Protein AF-A9T8U7-F1 (afdb_monomer_lite)

Radius of gyration: 37.01 Å; chains: 1; bounding box: 90×58×90 Å

Sequence (191 aa):
MGPFQQWQPAVLLVAATLAVLFIGSATANGGSGSCAGVICPRPANGYSTCKYGECSCSCYEGFGDCNGKYYDGCETDLETVENCGKCGVECKPKYYEIASCEHGKCVYLDKCAVIRCGKYPNSSSKCYKGKCEITCNPGYADCNKDIEDGCEVCLYSDVKNCGECDNECKVYKKYGGKPVCREGKCVHGKY

Foldseek 3Di:
DDDDDDDDDDDDDDDDDDPPPPPPDDDVPDDFDDQVNRTAAQEPQFGWDYDPSDIATDHDPQFADQVRDRRNHGPDGCFAQCNQLHHRNHPDDDPQWDWGRDSSDIDIDGLCVVVVLPPAPQWDWDDDSNDTDIGHHPQFADLVPPCVNPGPDRLQWDQCAQLHHRPHQDQDPVQRADWTRHHSDTDGDDD

Organism: Physcomitrium patens (NCBI:txid3218)

Structure (mmCIF, N/CA/C/O backbone):
data_AF-A9T8U7-F1
#
_entry.id   AF-A9T8U7-F1
#
loop_
_atom_site.group_PDB
_atom_site.id
_atom_site.type_symbol
_atom_site.label_atom_id
_atom_site.label_alt_id
_atom_site.label_comp_id
_atom_site.label_asym_id
_atom_site.label_entity_id
_atom_site.label_seq_id
_atom_site.pdbx_PDB_ins_code
_atom_site.Cartn_x
_atom_site.Cartn_y
_atom_site.Cartn_z
_atom_site.occupancy
_atom_site.B_iso_or_equiv
_atom_site.auth_seq_id
_atom_site.auth_comp_id
_atom_site.auth_asym_id
_atom_site.auth_atom_id
_atom_site.pdbx_PDB_model_num
ATOM 1 N N . MET A 1 1 ? -22.454 44.912 -2.101 1.00 36.59 1 MET A N 1
ATOM 2 C CA . MET A 1 1 ? -21.933 46.053 -1.327 1.00 36.59 1 MET A CA 1
ATOM 3 C C . MET A 1 1 ? -23.019 46.511 -0.386 1.00 36.59 1 MET A C 1
ATOM 5 O O . MET A 1 1 ? -24.026 47.008 -0.860 1.00 36.59 1 MET A O 1
ATOM 9 N N . GLY A 1 2 ? -22.776 46.331 0.908 1.00 39.00 2 GLY A N 1
ATOM 10 C CA . GLY A 1 2 ? -23.339 47.181 1.948 1.00 39.00 2 GLY A CA 1
ATOM 11 C C . GLY A 1 2 ? -24.801 46.962 2.354 1.00 39.00 2 GLY A C 1
ATOM 12 O O . GLY A 1 2 ? -25.579 46.418 1.585 1.00 39.00 2 GLY A O 1
ATOM 13 N N . PRO A 1 3 ? -25.131 47.338 3.599 1.00 59.72 3 PRO A N 1
ATOM 14 C CA . PRO A 1 3 ? -26.008 46.581 4.490 1.00 59.72 3 PRO A CA 1
ATOM 15 C C . PRO A 1 3 ? -27.171 47.457 5.006 1.00 59.72 3 PRO A C 1
ATOM 17 O O . PRO A 1 3 ? -27.448 48.491 4.416 1.00 59.72 3 PRO A O 1
ATOM 20 N N . PHE A 1 4 ? -27.813 47.034 6.102 1.00 39.91 4 PHE A N 1
ATOM 21 C CA . PHE A 1 4 ? -28.514 47.823 7.145 1.00 39.91 4 PHE A CA 1
ATOM 22 C C . PHE A 1 4 ? -29.822 47.178 7.620 1.00 39.91 4 PHE A C 1
ATOM 24 O O . PHE A 1 4 ? -30.940 47.557 7.302 1.00 39.91 4 PHE A O 1
ATOM 31 N N . GLN A 1 5 ? -29.610 46.137 8.412 1.00 39.09 5 GLN A N 1
ATOM 32 C CA . GLN A 1 5 ? -30.117 45.954 9.770 1.00 39.09 5 GLN A CA 1
ATOM 33 C C . GLN A 1 5 ? -30.847 47.167 10.419 1.00 39.09 5 GLN A C 1
ATOM 35 O O . GLN A 1 5 ? -30.304 48.269 10.456 1.00 39.09 5 GLN A O 1
ATOM 40 N N . GLN A 1 6 ? -31.962 46.846 11.101 1.00 36.34 6 GLN A N 1
ATOM 41 C CA . GLN A 1 6 ? -32.389 47.274 12.457 1.00 36.34 6 GLN A CA 1
ATOM 42 C C . GLN A 1 6 ? -33.749 47.998 12.592 1.00 36.34 6 GLN A C 1
ATOM 44 O O . GLN A 1 6 ? -34.103 48.858 11.795 1.00 36.34 6 GLN A O 1
ATOM 49 N N . TRP A 1 7 ? -34.387 47.676 13.732 1.00 34.97 7 TRP A N 1
ATOM 50 C CA . TRP A 1 7 ? -35.397 48.404 14.528 1.00 34.97 7 TRP A CA 1
ATOM 51 C C . TRP A 1 7 ? -36.843 47.875 14.529 1.00 34.97 7 TRP A C 1
ATOM 53 O O . TRP A 1 7 ? -37.686 48.252 13.723 1.00 34.97 7 TRP A O 1
ATOM 63 N N . GLN A 1 8 ? -37.135 47.050 15.545 1.00 43.09 8 GLN A N 1
ATOM 64 C CA . GLN A 1 8 ? -38.468 46.931 16.154 1.00 43.09 8 GLN A CA 1
ATOM 65 C C . GLN A 1 8 ? -38.744 48.150 17.057 1.00 43.09 8 GLN A C 1
ATOM 67 O O . GLN A 1 8 ? -37.798 48.738 17.589 1.00 43.09 8 GLN A O 1
ATOM 72 N N . PRO A 1 9 ? -40.022 48.432 17.363 1.00 50.19 9 PRO A N 1
ATOM 73 C CA . PRO A 1 9 ? -40.355 48.701 18.757 1.00 50.19 9 PRO A CA 1
ATOM 74 C C . PRO A 1 9 ? -41.566 47.909 19.264 1.00 50.19 9 PRO A C 1
ATOM 76 O O . PRO A 1 9 ? -42.460 47.490 18.532 1.00 50.19 9 PRO A O 1
ATOM 79 N N . ALA A 1 10 ? -41.510 47.698 20.572 1.00 43.50 10 ALA A N 1
ATOM 80 C CA . ALA A 1 10 ? -42.364 46.878 21.403 1.00 43.50 10 ALA A CA 1
ATOM 81 C C . ALA A 1 10 ? -43.778 47.441 21.595 1.00 43.50 10 ALA A C 1
ATOM 83 O O . ALA A 1 10 ? -43.966 48.651 21.695 1.00 43.50 10 ALA A O 1
ATOM 84 N N . VAL A 1 11 ? -44.738 46.542 21.823 1.00 41.97 11 VAL A N 1
ATOM 85 C CA . VAL A 1 11 ? -45.891 46.827 22.683 1.00 41.97 11 VAL A CA 1
ATOM 86 C C . VAL A 1 11 ? -45.998 45.699 23.703 1.00 41.97 11 VAL A C 1
ATOM 88 O O . VAL A 1 11 ? -46.304 44.555 23.378 1.00 41.97 11 VAL A O 1
ATOM 91 N N . LEU A 1 12 ? -45.673 46.054 24.942 1.00 38.69 12 LEU A N 1
ATOM 92 C CA . LEU A 1 12 ? -45.820 45.251 26.143 1.00 38.69 12 LEU A CA 1
ATOM 93 C C . LEU A 1 12 ? -47.235 45.497 26.689 1.00 38.69 12 LEU A C 1
ATOM 95 O O . LEU A 1 12 ? -47.563 46.626 27.045 1.00 38.69 12 LEU A O 1
ATOM 99 N N . LEU A 1 13 ? -48.064 44.459 26.773 1.00 40.22 13 LEU A N 1
ATOM 100 C CA . LEU A 1 13 ? -49.288 44.460 27.575 1.00 40.22 13 LEU A CA 1
ATOM 101 C C . LEU A 1 13 ? -49.367 43.117 28.300 1.00 40.22 13 LEU A C 1
ATOM 103 O O . LEU A 1 13 ? -49.480 42.057 27.689 1.00 40.22 13 LEU A O 1
ATOM 107 N N . VAL A 1 14 ? -49.220 43.193 29.619 1.00 42.03 14 VAL A N 1
ATOM 108 C CA . VAL A 1 14 ? -49.248 42.079 30.564 1.00 42.03 14 VAL A CA 1
ATOM 109 C C . VAL A 1 14 ? -50.654 41.997 31.147 1.00 42.03 14 VAL A C 1
ATOM 111 O O . VAL A 1 14 ? -51.098 42.960 31.764 1.00 42.03 14 VAL A O 1
ATOM 114 N N . ALA A 1 15 ? -51.313 40.845 31.027 1.00 38.66 15 ALA A N 1
ATOM 115 C CA . ALA A 1 15 ? -52.220 40.340 32.058 1.00 38.66 15 ALA A CA 1
ATOM 116 C C . ALA A 1 15 ? -52.449 38.829 31.887 1.00 38.66 15 ALA A C 1
ATOM 118 O O . ALA A 1 15 ? -52.916 38.352 30.860 1.00 38.66 15 ALA A O 1
ATOM 119 N N . ALA A 1 16 ? -52.060 38.115 32.939 1.00 48.44 16 ALA A N 1
ATOM 120 C CA . ALA A 1 16 ? -52.130 36.687 33.206 1.00 48.44 16 ALA A CA 1
ATOM 121 C C . ALA A 1 16 ? -53.412 35.953 32.767 1.00 48.44 16 ALA A C 1
ATOM 123 O O . ALA A 1 16 ? -54.519 36.427 33.001 1.00 48.44 16 ALA A O 1
ATOM 124 N N . THR A 1 17 ? -53.259 34.714 32.283 1.00 47.75 17 THR A N 1
ATOM 125 C CA . THR A 1 17 ? -53.772 33.475 32.918 1.00 47.75 17 THR A CA 1
ATOM 126 C C . THR A 1 17 ? -53.457 32.254 32.041 1.00 47.75 17 THR A C 1
ATOM 128 O O . THR A 1 17 ? -53.412 32.354 30.822 1.00 47.75 17 THR A O 1
ATOM 131 N N . LEU A 1 18 ? -53.247 31.106 32.698 1.00 44.97 18 LEU A N 1
ATOM 132 C CA . LEU A 1 18 ? -52.950 29.769 32.153 1.00 44.97 18 LEU A CA 1
ATOM 133 C C . LEU A 1 18 ? -51.502 29.529 31.699 1.00 44.97 18 LEU A C 1
ATOM 135 O O . LEU A 1 18 ? -51.192 29.272 30.538 1.00 44.97 18 LEU A O 1
ATOM 139 N N . ALA A 1 19 ? -50.621 29.481 32.701 1.00 45.97 19 ALA A N 1
ATOM 140 C CA . ALA A 1 19 ? -49.462 28.603 32.671 1.00 45.97 19 ALA A CA 1
ATOM 141 C C . ALA A 1 19 ? -49.944 27.151 32.490 1.00 45.97 19 ALA A C 1
ATOM 143 O O . ALA A 1 19 ? -50.340 26.487 33.450 1.00 45.97 19 ALA A O 1
ATOM 144 N N . VAL A 1 20 ? -49.933 26.660 31.250 1.00 50.00 20 VAL A N 1
ATOM 145 C CA . VAL A 1 20 ? -49.930 25.220 31.003 1.00 50.00 20 VAL A CA 1
ATOM 146 C C . VAL A 1 20 ? -48.581 24.718 31.499 1.00 50.00 20 VAL A C 1
ATOM 148 O O . VAL A 1 20 ? -47.541 24.950 30.885 1.00 50.00 20 VAL A O 1
ATOM 151 N N . LEU A 1 21 ? -48.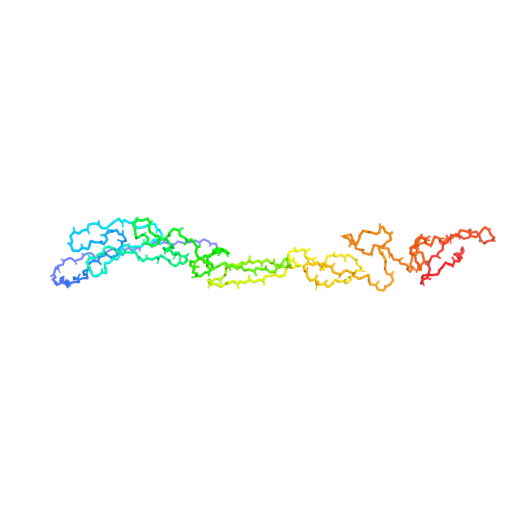626 24.078 32.665 1.00 42.72 21 LEU A N 1
ATOM 152 C CA . LEU A 1 21 ? -47.594 23.203 33.194 1.00 42.72 21 LEU A CA 1
ATOM 153 C C . LEU A 1 21 ? -47.244 22.146 32.137 1.00 42.72 21 LEU A C 1
ATOM 155 O O . LEU A 1 21 ? -47.787 21.045 32.136 1.00 42.72 21 LEU A O 1
ATOM 159 N N . PHE A 1 22 ? -46.280 22.449 31.271 1.00 44.59 22 PHE A N 1
ATOM 160 C CA . PHE A 1 22 ? -45.384 21.414 30.783 1.00 44.59 22 PHE A CA 1
ATOM 161 C C . PHE A 1 22 ? -44.467 21.041 31.948 1.00 44.59 22 PHE A C 1
ATOM 163 O O . PHE A 1 22 ? -43.337 21.504 32.066 1.00 44.59 22 PHE A O 1
ATOM 170 N N . ILE A 1 23 ? -44.969 20.162 32.813 1.00 49.56 23 ILE A N 1
ATOM 171 C CA . ILE A 1 23 ? -44.129 19.195 33.520 1.00 49.56 23 ILE A CA 1
ATOM 172 C C . ILE A 1 23 ? -43.606 18.204 32.474 1.00 49.56 23 ILE A C 1
ATOM 174 O O . ILE A 1 23 ? -44.010 17.049 32.401 1.00 49.56 23 ILE A O 1
ATOM 178 N N . GLY A 1 24 ? -42.711 18.694 31.614 1.00 41.44 24 GLY A N 1
ATOM 179 C CA . GLY A 1 24 ? -41.706 17.856 30.989 1.00 41.44 24 GLY A CA 1
ATOM 180 C C . GLY A 1 24 ? -40.704 17.523 32.080 1.00 41.44 24 GLY A C 1
ATOM 181 O O . GLY A 1 24 ? -39.786 18.296 32.344 1.00 41.44 24 GLY A O 1
ATOM 182 N N . SER A 1 25 ? -40.952 16.430 32.792 1.00 47.84 25 SER A N 1
ATOM 183 C CA . SER A 1 25 ? -40.027 15.904 33.784 1.00 47.84 25 SER A CA 1
ATOM 184 C C . SER A 1 25 ? -38.644 15.710 33.160 1.00 47.84 25 SER A C 1
ATOM 186 O O . SER A 1 25 ? -38.507 15.015 32.160 1.00 47.84 25 SER A O 1
ATOM 188 N N . ALA A 1 26 ? -37.646 16.289 33.824 1.00 42.50 26 ALA A N 1
ATOM 189 C CA . ALA A 1 26 ? -36.216 16.036 33.694 1.00 42.50 26 ALA A CA 1
ATOM 190 C C . ALA A 1 26 ? -35.541 16.400 32.356 1.00 42.50 26 ALA A C 1
ATOM 192 O O . ALA A 1 26 ? -35.581 15.699 31.349 1.00 42.50 26 ALA A O 1
ATOM 193 N N . THR A 1 27 ? -34.755 17.469 32.441 1.00 41.53 27 THR A N 1
ATOM 194 C CA . THR A 1 27 ? -33.489 17.641 31.729 1.00 41.53 27 THR A CA 1
ATOM 195 C C . THR A 1 27 ? -32.667 16.342 31.719 1.00 41.53 27 THR A C 1
ATOM 197 O O . THR A 1 27 ? -32.197 15.912 32.770 1.00 41.53 27 THR A O 1
ATOM 200 N N . ALA A 1 28 ? -32.411 15.758 30.549 1.00 44.66 28 ALA A N 1
ATOM 201 C CA . ALA A 1 28 ? -31.320 14.801 30.351 1.00 44.66 28 ALA A CA 1
ATOM 202 C C . ALA A 1 28 ? -30.148 15.503 29.642 1.00 44.66 28 ALA A C 1
ATOM 204 O O . ALA A 1 28 ? -29.701 15.086 28.581 1.00 44.66 28 ALA A O 1
ATOM 205 N N . ASN A 1 29 ? -29.671 16.611 30.218 1.00 44.41 29 ASN A N 1
ATOM 206 C CA . ASN A 1 29 ? -28.336 17.128 29.918 1.00 44.41 29 ASN A CA 1
ATOM 207 C C . ASN A 1 29 ? -27.394 16.511 30.956 1.00 44.41 29 ASN A C 1
ATOM 209 O O . ASN A 1 29 ? -27.664 16.581 32.152 1.00 44.41 29 ASN A O 1
ATOM 213 N N . GLY A 1 30 ? -26.362 15.816 30.477 1.00 50.34 30 GLY A N 1
ATOM 214 C CA . GLY A 1 30 ? -25.655 14.770 31.212 1.00 50.34 30 GLY A CA 1
ATOM 215 C C . GLY A 1 30 ? -25.147 15.132 32.611 1.00 50.34 30 GLY A C 1
ATOM 216 O O . GLY A 1 30 ? -24.515 16.162 32.822 1.00 50.34 30 GLY A O 1
ATOM 217 N N . GLY A 1 31 ? -25.341 14.202 33.545 1.00 50.75 31 GLY A N 1
ATOM 218 C CA . GLY A 1 31 ? -24.782 14.261 34.891 1.00 50.75 31 GLY A CA 1
ATOM 219 C C . GLY A 1 31 ? -25.500 13.293 35.826 1.00 50.75 31 GLY A C 1
ATOM 220 O O . GLY A 1 31 ? -26.633 13.546 36.208 1.00 50.75 31 GLY A O 1
ATOM 221 N N . SER A 1 32 ? -24.828 12.199 36.190 1.00 56.28 32 SER A N 1
ATOM 222 C CA . SER A 1 32 ? -25.134 11.398 37.385 1.00 56.28 32 SER A CA 1
ATOM 223 C C . SER A 1 32 ? -26.555 10.811 37.447 1.00 56.28 32 SER A C 1
ATOM 225 O O . SER A 1 32 ? -27.366 11.209 38.280 1.00 56.28 32 SER A O 1
ATOM 227 N N . GLY A 1 33 ? -26.863 9.826 36.597 1.00 57.38 33 GLY A N 1
ATOM 228 C CA . GLY A 1 33 ? -28.076 9.021 36.772 1.00 57.38 33 GLY A CA 1
ATOM 229 C C . GLY A 1 33 ? -28.000 8.241 38.088 1.00 57.38 33 GLY A C 1
ATOM 230 O O . GLY A 1 33 ? -27.110 7.406 38.251 1.00 57.38 33 GLY A O 1
ATOM 231 N N . SER A 1 34 ? -28.881 8.544 39.041 1.00 61.00 34 SER A N 1
ATOM 232 C CA . SER A 1 34 ? -28.955 7.874 40.340 1.00 61.00 34 SER A CA 1
ATOM 233 C C . SER A 1 34 ? -29.769 6.578 40.243 1.00 61.00 34 SER A C 1
ATOM 235 O O . SER A 1 34 ? -30.929 6.571 39.833 1.00 61.00 34 SER A O 1
ATOM 237 N N . CYS A 1 35 ? -29.153 5.467 40.644 1.00 65.56 35 CYS A N 1
ATOM 238 C CA . CYS A 1 35 ? -29.763 4.141 40.724 1.00 65.56 35 CYS A CA 1
ATOM 239 C C . CYS A 1 35 ? -30.306 3.910 42.131 1.00 65.56 35 CYS A C 1
ATOM 241 O O . CYS A 1 35 ? -29.515 3.664 43.032 1.00 65.56 35 CYS A O 1
ATOM 243 N N . ALA A 1 36 ? -31.621 3.987 42.357 1.00 66.25 36 ALA A N 1
ATOM 244 C CA . ALA A 1 36 ? -32.227 3.654 43.658 1.00 66.25 36 ALA A CA 1
ATOM 245 C C . ALA A 1 36 ? -31.522 4.301 44.884 1.00 66.25 36 ALA A C 1
ATOM 247 O O . ALA A 1 36 ? -31.375 3.679 45.932 1.00 66.25 36 ALA A O 1
ATOM 248 N N . GLY A 1 37 ? -31.058 5.552 44.746 1.00 68.94 37 GLY A N 1
ATOM 249 C CA . GLY A 1 37 ? -30.325 6.281 45.795 1.00 68.94 37 GLY A CA 1
ATOM 250 C C . GLY A 1 37 ? -28.798 6.113 45.781 1.00 68.94 37 GLY A C 1
ATOM 251 O O . GLY A 1 37 ? -28.110 6.788 46.542 1.00 68.94 37 GLY A O 1
ATOM 252 N N . VAL A 1 38 ? -28.252 5.280 44.894 1.00 73.88 38 VAL A N 1
ATOM 253 C CA . VAL A 1 38 ? -26.814 5.132 44.641 1.00 73.88 38 VAL A CA 1
ATOM 254 C C . VAL A 1 38 ? -26.384 6.113 43.553 1.00 73.88 38 VAL A C 1
ATOM 256 O O . VAL A 1 38 ? -26.935 6.133 42.449 1.00 73.88 38 VAL A O 1
ATOM 259 N N . ILE A 1 39 ? -25.389 6.943 43.866 1.00 80.00 39 ILE A N 1
ATOM 260 C CA . ILE A 1 39 ? -24.739 7.821 42.891 1.00 80.00 39 ILE A CA 1
ATOM 261 C C . ILE A 1 39 ? -23.762 6.962 42.088 1.00 80.00 39 ILE A C 1
ATOM 263 O O . ILE A 1 39 ? -22.756 6.503 42.625 1.00 80.00 39 ILE A O 1
ATOM 267 N N . CYS A 1 40 ? -24.056 6.742 40.809 1.00 82.44 40 CYS A N 1
ATOM 268 C CA . CYS A 1 40 ? -23.126 6.055 39.923 1.00 82.44 40 CYS A CA 1
ATOM 269 C C . CYS A 1 40 ? -21.995 7.009 39.499 1.00 82.44 40 CYS A C 1
ATOM 271 O O . CYS A 1 40 ? -22.265 8.186 39.227 1.00 82.44 40 CYS A O 1
ATOM 273 N N . PRO A 1 41 ? -20.741 6.527 39.413 1.00 84.12 41 PRO A N 1
ATOM 274 C CA . PRO A 1 41 ? -19.661 7.309 38.829 1.00 84.12 41 PRO A CA 1
ATOM 275 C C . PRO A 1 41 ? -19.984 7.628 37.367 1.00 84.12 41 PRO A C 1
ATOM 277 O O . PRO A 1 41 ? -20.692 6.880 36.691 1.00 84.12 41 PRO A O 1
ATOM 280 N N . ARG A 1 42 ? -19.473 8.759 36.875 1.00 84.19 42 ARG A N 1
ATOM 281 C CA . ARG A 1 42 ? -19.574 9.107 35.457 1.00 84.19 42 ARG A CA 1
ATOM 282 C C . ARG A 1 42 ? -18.530 8.282 34.687 1.00 84.19 42 ARG A C 1
ATOM 284 O O . ARG A 1 42 ? -17.346 8.542 34.893 1.00 84.19 42 ARG A O 1
ATOM 291 N N . PRO A 1 43 ? -18.938 7.343 33.815 1.00 89.00 43 PRO A N 1
ATOM 292 C CA . PRO A 1 43 ? -17.992 6.543 33.044 1.00 89.00 43 PRO A CA 1
ATOM 293 C C . PRO A 1 43 ? -17.252 7.404 32.010 1.00 89.00 43 PRO A C 1
ATOM 295 O O . PRO A 1 43 ? -17.805 8.389 31.501 1.00 89.00 43 PRO A O 1
ATOM 298 N N . ALA A 1 44 ? -16.015 7.033 31.670 1.00 92.44 44 ALA A N 1
ATOM 299 C CA . ALA A 1 44 ? -15.331 7.602 30.512 1.00 92.44 44 ALA A CA 1
ATOM 300 C C . ALA A 1 44 ? -16.068 7.210 29.219 1.00 92.44 44 ALA A C 1
ATOM 302 O O . ALA A 1 44 ? -16.575 6.096 29.109 1.00 92.44 44 ALA A O 1
ATOM 303 N N . ASN A 1 45 ? -16.151 8.138 28.258 1.00 93.25 45 ASN A N 1
ATOM 304 C CA . ASN A 1 45 ? -16.759 7.937 26.932 1.00 93.25 45 ASN A CA 1
ATOM 305 C C . ASN A 1 45 ? -18.136 7.238 26.936 1.00 93.25 45 ASN A C 1
ATOM 307 O O . ASN A 1 45 ? -18.474 6.472 26.033 1.00 93.25 45 ASN A O 1
ATOM 311 N N . GLY A 1 46 ? -18.956 7.528 27.945 1.00 91.62 46 GLY A N 1
ATOM 312 C CA . GLY A 1 46 ? -20.306 6.997 28.043 1.00 91.62 46 GLY A CA 1
ATOM 313 C C . GLY A 1 46 ? -21.157 7.740 29.063 1.00 91.62 46 GLY A C 1
ATOM 314 O O . GLY A 1 46 ? -20.796 8.811 29.565 1.00 91.62 46 GLY A O 1
ATOM 315 N N . TYR A 1 47 ? -22.299 7.145 29.385 1.00 88.56 47 TYR A N 1
ATOM 316 C CA . TYR A 1 47 ? -23.204 7.595 30.434 1.00 88.56 47 TYR A CA 1
ATOM 317 C C . TYR A 1 47 ? -23.589 6.438 31.358 1.00 88.56 47 TYR A C 1
ATOM 319 O O . TYR A 1 47 ? -23.607 5.270 30.964 1.00 88.56 47 TYR A O 1
ATOM 327 N N . SER A 1 48 ? -23.873 6.767 32.619 1.00 87.81 48 SER A N 1
ATOM 328 C CA . SER A 1 48 ? -24.335 5.785 33.594 1.00 87.81 48 SER A CA 1
ATOM 329 C C . SER A 1 48 ? -25.781 5.387 33.2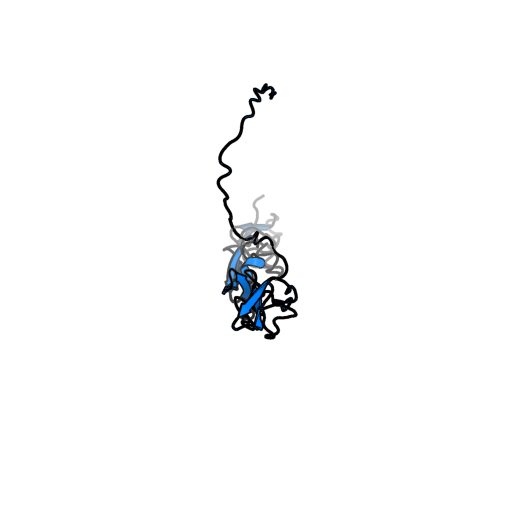98 1.00 87.81 48 SER A C 1
ATOM 331 O O . SER A 1 48 ? -26.628 6.223 32.979 1.00 87.81 48 SER A O 1
ATOM 333 N N . THR A 1 49 ? -26.070 4.099 33.422 1.00 86.25 49 THR A N 1
ATOM 334 C CA . THR A 1 49 ? -27.413 3.529 33.303 1.00 86.25 49 THR A CA 1
ATOM 335 C C . THR A 1 49 ? -27.721 2.671 34.522 1.00 86.25 49 THR A C 1
ATOM 337 O O . THR A 1 49 ? -26.826 2.321 35.292 1.00 86.25 49 THR A O 1
ATOM 340 N N . CYS A 1 50 ? -29.001 2.353 34.714 1.00 86.19 50 CYS A N 1
ATOM 341 C CA . CYS A 1 50 ? -29.440 1.491 35.799 1.00 86.19 50 CYS A CA 1
ATOM 342 C C . CYS A 1 50 ? -30.054 0.214 35.253 1.00 86.19 50 CYS A C 1
ATOM 344 O O . CYS A 1 50 ? -31.064 0.270 34.549 1.00 86.19 50 CYS A O 1
ATOM 346 N N . LYS A 1 51 ? -29.480 -0.936 35.607 1.00 85.00 51 LYS A N 1
ATOM 347 C CA . LYS A 1 51 ? -30.014 -2.239 35.214 1.0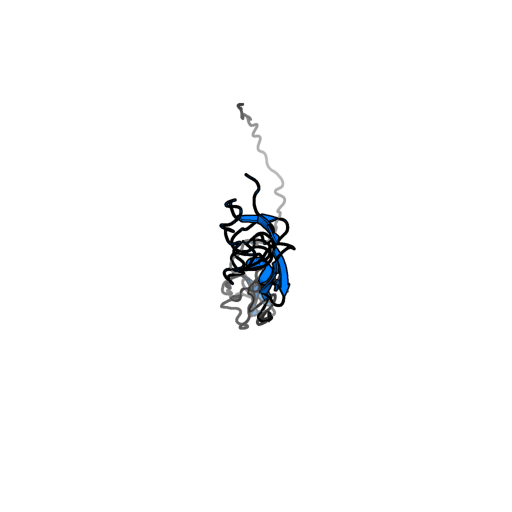0 85.00 51 LYS A CA 1
ATOM 348 C C . LYS A 1 51 ? -30.179 -3.096 36.462 1.00 85.00 51 LYS A C 1
ATOM 350 O O . LYS A 1 51 ? -29.220 -3.341 37.176 1.00 85.00 51 LYS A O 1
ATOM 355 N N . TYR A 1 52 ? -31.415 -3.502 36.753 1.00 83.75 52 TYR A N 1
ATOM 356 C CA . TYR A 1 52 ? -31.770 -4.301 37.939 1.00 83.75 52 TYR A CA 1
ATOM 357 C C . TYR A 1 52 ? -31.337 -3.705 39.295 1.00 83.75 52 TYR A C 1
ATOM 359 O O . TYR A 1 52 ? -31.118 -4.439 40.249 1.00 83.75 52 TYR A O 1
ATOM 367 N N . GLY A 1 53 ? -31.252 -2.374 39.399 1.00 82.06 53 GLY A N 1
ATOM 368 C CA . GLY A 1 53 ? -30.828 -1.696 40.631 1.00 82.06 53 GLY A CA 1
ATOM 369 C C . GLY A 1 53 ? -29.311 -1.574 40.799 1.00 82.06 53 GLY A C 1
ATOM 370 O O . GLY A 1 53 ? -28.867 -0.995 41.785 1.00 82.06 53 GLY A O 1
ATOM 371 N N . GLU A 1 54 ? -28.527 -2.048 39.830 1.00 85.69 54 GLU A N 1
ATOM 372 C CA . GLU A 1 54 ? -27.073 -1.902 39.793 1.00 85.69 54 GLU A CA 1
ATOM 373 C C . GLU A 1 54 ? -26.656 -0.833 38.772 1.00 85.69 54 GLU A C 1
ATOM 375 O O . GLU A 1 54 ? -27.292 -0.656 37.723 1.00 85.69 54 GLU A O 1
ATOM 380 N N . CYS A 1 55 ? -25.574 -0.113 39.089 1.00 87.00 55 CYS A N 1
ATOM 381 C CA . CYS A 1 55 ? -24.947 0.816 38.156 1.00 87.00 55 CYS A CA 1
ATOM 382 C C . CYS A 1 55 ? -24.381 0.039 36.963 1.00 87.00 55 CYS A C 1
ATOM 384 O O . CYS A 1 55 ? -23.661 -0.941 37.123 1.00 87.00 55 CYS A O 1
ATOM 386 N N . SER A 1 56 ? -24.681 0.512 35.763 1.00 89.00 56 SER A N 1
ATOM 387 C CA . SER A 1 56 ? -24.161 -0.009 34.503 1.00 89.00 56 SER A CA 1
ATOM 388 C C . SER A 1 56 ? -23.682 1.157 33.632 1.00 89.00 56 SER A C 1
ATOM 390 O O . SER A 1 56 ? -23.957 2.323 33.931 1.00 89.00 56 SER A O 1
ATOM 392 N N . CYS A 1 57 ? -22.951 0.871 32.560 1.00 89.75 57 CYS A N 1
ATOM 393 C CA . CYS A 1 57 ? -22.465 1.860 31.605 1.00 89.75 57 CYS A CA 1
ATOM 394 C C . CYS A 1 57 ? -23.140 1.650 30.241 1.00 89.75 57 CYS A C 1
ATOM 396 O O . CYS A 1 57 ? -23.482 0.535 29.847 1.00 89.75 57 CYS A O 1
ATOM 398 N N . SER A 1 58 ? -23.371 2.744 29.521 1.00 92.31 58 SER A N 1
ATOM 399 C CA . SER A 1 58 ? -23.695 2.714 28.099 1.00 92.31 58 SER A CA 1
ATOM 400 C C . SER A 1 58 ? -22.727 3.634 27.371 1.00 92.31 58 SER A C 1
ATOM 402 O O . SER A 1 58 ? -22.521 4.778 27.782 1.00 92.31 58 SER A O 1
ATOM 404 N N . CYS A 1 59 ? -22.089 3.107 26.332 1.00 95.06 59 CYS A N 1
ATOM 405 C CA . CYS A 1 59 ? -21.014 3.787 25.626 1.00 95.06 59 CYS A CA 1
ATOM 406 C C . CYS A 1 59 ? -21.544 4.765 24.584 1.00 95.06 59 CYS A C 1
ATOM 408 O O . CYS A 1 59 ? -22.620 4.563 24.013 1.00 95.06 59 CYS A O 1
ATOM 410 N N . TYR A 1 60 ? -20.769 5.815 24.316 1.00 94.94 60 TYR A N 1
ATOM 411 C CA . TYR A 1 60 ? -20.955 6.588 23.095 1.00 94.94 60 TYR A CA 1
ATOM 412 C C . TYR A 1 60 ? -20.646 5.727 21.867 1.00 94.94 60 TYR A C 1
ATOM 414 O O . TYR A 1 60 ? -19.977 4.694 21.954 1.00 94.94 60 TYR A O 1
ATOM 422 N N . GLU A 1 61 ? -21.149 6.158 20.714 1.00 93.12 61 GLU A N 1
ATOM 423 C CA . GLU A 1 61 ? -20.796 5.544 19.438 1.00 93.12 61 GLU A CA 1
ATOM 424 C C . GLU A 1 61 ? -19.271 5.535 19.259 1.00 93.12 61 GLU A C 1
ATOM 426 O O . GLU A 1 61 ? -18.596 6.496 19.629 1.00 93.12 61 GLU A O 1
ATOM 431 N N . GLY A 1 62 ? -18.735 4.421 18.756 1.00 93.88 62 GLY A N 1
ATOM 432 C CA . GLY A 1 62 ? -17.293 4.227 18.600 1.00 93.88 62 GLY A CA 1
ATOM 433 C C . GLY A 1 62 ? -16.551 3.809 19.873 1.00 93.88 62 GLY A C 1
ATOM 434 O O . GLY A 1 62 ? -15.356 3.579 19.792 1.00 93.88 62 GLY A O 1
ATOM 435 N N . PHE A 1 63 ? -17.211 3.642 21.025 1.00 96.06 63 PHE A N 1
ATOM 436 C CA . PHE A 1 63 ? -16.550 3.212 22.267 1.00 96.06 63 PHE A CA 1
ATOM 437 C C . PHE A 1 63 ? -17.142 1.929 22.858 1.00 96.06 63 PHE A C 1
ATOM 439 O O . PHE A 1 63 ? -18.328 1.634 22.697 1.00 96.06 63 PHE A O 1
ATOM 446 N N . GLY A 1 64 ? -16.312 1.168 23.574 1.00 95.19 64 GLY A N 1
ATOM 447 C CA . GLY A 1 64 ? -16.694 -0.072 24.248 1.00 95.19 64 GLY A CA 1
ATOM 448 C C . GLY A 1 64 ? -16.057 -0.237 25.630 1.00 95.19 64 GLY A C 1
ATOM 449 O O . GLY A 1 64 ? -14.903 0.136 25.840 1.00 95.19 64 GLY A O 1
ATOM 450 N N . ASP A 1 65 ? -16.818 -0.828 26.555 1.00 94.69 65 ASP A N 1
ATOM 451 C CA . ASP A 1 65 ? -16.325 -1.384 27.822 1.00 94.69 65 ASP A CA 1
ATOM 452 C C . ASP A 1 65 ? -15.814 -2.810 27.554 1.00 94.69 65 ASP A C 1
ATOM 454 O O . ASP A 1 65 ? -16.587 -3.770 27.474 1.00 94.69 65 ASP A O 1
ATOM 458 N N . CYS A 1 66 ? -14.508 -2.941 27.330 1.00 95.19 66 CYS A N 1
ATOM 459 C CA . CYS A 1 66 ? -13.893 -4.219 26.961 1.00 95.19 66 CYS A CA 1
ATOM 460 C C . CYS A 1 66 ? -13.333 -4.997 28.152 1.00 95.19 66 CYS A C 1
ATOM 462 O O . CYS A 1 66 ? -13.014 -6.180 28.013 1.00 95.19 66 CYS A O 1
ATOM 464 N N . ASN A 1 67 ? -13.205 -4.356 29.313 1.00 93.69 67 ASN A N 1
ATOM 465 C CA . ASN A 1 67 ? -12.743 -4.999 30.540 1.00 93.69 67 ASN A CA 1
ATOM 466 C C . ASN A 1 67 ? -13.917 -5.417 31.458 1.00 93.69 67 ASN A C 1
ATOM 468 O O . ASN A 1 67 ? -13.696 -6.144 32.430 1.00 93.69 67 ASN A O 1
ATOM 472 N N . GLY A 1 68 ? -15.146 -5.011 31.118 1.00 90.94 68 GLY A N 1
ATOM 473 C CA . GLY A 1 68 ? -16.391 -5.313 31.818 1.00 90.94 68 GLY A CA 1
ATOM 474 C C . GLY A 1 68 ? -1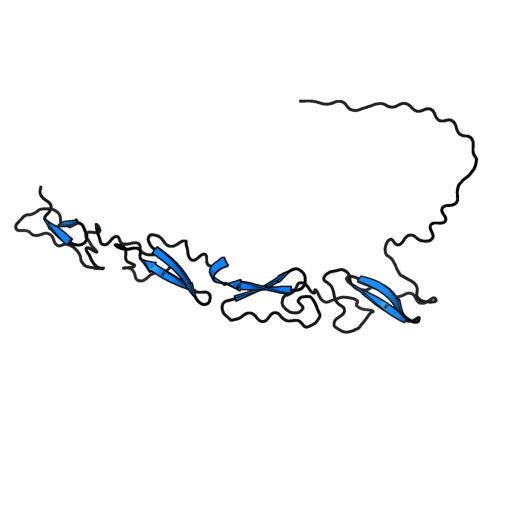6.586 -4.510 33.102 1.00 90.94 68 GLY A C 1
ATOM 475 O O . GLY A 1 68 ? -17.333 -4.948 33.984 1.00 90.94 68 GLY A O 1
ATOM 476 N N . LYS A 1 69 ? -15.877 -3.394 33.266 1.00 91.19 69 LYS A N 1
ATOM 477 C CA . LYS A 1 69 ? -15.895 -2.589 34.481 1.00 91.19 69 LYS A CA 1
ATOM 478 C C . LYS A 1 69 ? -16.630 -1.279 34.213 1.00 91.19 69 LYS A C 1
ATOM 480 O O . LYS A 1 69 ? -16.123 -0.293 33.698 1.00 91.19 69 LYS A O 1
ATOM 485 N N . TYR A 1 70 ? -17.864 -1.235 34.699 1.00 87.19 70 TYR A N 1
ATOM 486 C CA . TYR A 1 70 ? -18.743 -0.087 34.477 1.00 87.19 70 TYR A CA 1
ATOM 487 C C . TYR A 1 70 ? -18.227 1.246 35.061 1.00 87.19 70 TYR A C 1
ATOM 489 O O . TYR A 1 70 ? -18.757 2.303 34.713 1.00 87.19 70 TYR A O 1
ATOM 497 N N . TYR A 1 71 ? -17.290 1.212 36.016 1.00 87.12 71 TYR A N 1
ATOM 498 C CA . TYR A 1 71 ? -16.889 2.384 36.798 1.00 87.12 71 TYR A CA 1
ATOM 499 C C . TYR A 1 71 ? -15.743 3.188 36.171 1.00 87.12 71 TYR A C 1
ATOM 501 O O . TYR A 1 71 ? -15.662 4.389 36.426 1.00 87.12 71 TYR A O 1
ATOM 509 N N . ASP A 1 72 ? -14.881 2.567 35.367 1.00 89.81 72 ASP A N 1
ATOM 510 C CA . ASP A 1 72 ? -13.907 3.223 34.484 1.00 89.81 72 ASP A CA 1
ATOM 511 C C . ASP A 1 72 ? -14.543 3.583 33.128 1.00 89.81 72 ASP A C 1
ATOM 513 O O . ASP A 1 72 ? -14.211 4.630 32.562 1.00 89.81 72 ASP A O 1
ATOM 517 N N . GLY A 1 73 ? -15.589 2.861 32.708 1.00 91.62 73 GLY A N 1
ATOM 518 C CA . GLY A 1 73 ? -16.444 3.235 31.585 1.00 91.62 73 GLY A CA 1
ATOM 519 C C . GLY A 1 73 ? -16.147 2.505 30.278 1.00 91.62 73 GLY A C 1
ATOM 520 O O . GLY A 1 73 ? -16.124 1.286 30.238 1.00 91.62 73 GLY A O 1
ATOM 521 N N . CYS A 1 74 ? -16.083 3.255 29.174 1.00 95.81 74 CYS A N 1
ATOM 522 C CA . CYS A 1 74 ? -15.900 2.730 27.820 1.00 95.81 74 CYS A CA 1
ATOM 523 C C . CYS A 1 74 ? -14.549 3.195 27.276 1.00 95.81 74 CYS A C 1
ATOM 525 O O . CYS A 1 74 ? -14.441 4.144 26.497 1.00 95.81 74 CYS A O 1
ATOM 527 N N . GLU A 1 75 ? -13.484 2.583 27.772 1.00 94.62 75 GLU A N 1
ATOM 528 C CA . GLU A 1 75 ? -12.111 3.056 27.583 1.00 94.62 75 GLU A CA 1
ATOM 529 C C . GLU A 1 75 ? -11.529 2.645 26.235 1.00 94.62 75 GLU A C 1
ATOM 531 O O . GLU A 1 75 ? -10.464 3.128 25.854 1.00 94.62 75 GLU A O 1
ATOM 536 N N . THR A 1 76 ? -12.206 1.747 25.522 1.00 96.00 76 THR A N 1
ATOM 537 C CA . THR A 1 76 ? -11.710 1.211 24.260 1.00 96.00 76 THR A CA 1
ATOM 538 C C . THR A 1 76 ? -12.367 1.913 23.090 1.00 96.00 76 THR A C 1
ATOM 540 O O . THR A 1 76 ? -13.586 1.863 22.931 1.00 96.00 76 THR A O 1
ATOM 543 N N . ASP A 1 77 ? -11.537 2.535 22.263 1.00 95.81 77 ASP A N 1
ATOM 544 C CA . ASP A 1 77 ? -11.922 3.042 20.953 1.00 95.81 77 ASP A CA 1
ATOM 545 C C . ASP A 1 77 ? -12.138 1.854 19.995 1.00 95.81 77 ASP A C 1
ATOM 547 O O . ASP A 1 77 ? -11.259 1.010 19.816 1.00 95.81 77 ASP A O 1
ATOM 551 N N . LEU A 1 78 ? -13.343 1.753 19.435 1.00 96.69 78 LEU A N 1
ATOM 552 C CA . LEU A 1 78 ? -13.783 0.705 18.514 1.00 96.69 78 LEU A CA 1
ATOM 553 C C . LEU A 1 78 ? -13.556 1.082 17.042 1.00 96.69 78 LEU A C 1
ATOM 555 O O . LEU A 1 78 ? -13.946 0.331 16.145 1.00 96.69 78 LEU A O 1
ATOM 559 N N . GLU A 1 79 ? -12.943 2.232 16.776 1.00 95.50 79 GLU A N 1
ATOM 560 C CA . GLU A 1 79 ? -12.507 2.669 15.449 1.00 95.50 79 GLU A CA 1
ATOM 561 C C . GLU A 1 79 ? -11.012 2.404 15.220 1.00 95.50 79 GLU A C 1
ATOM 563 O O . GLU A 1 79 ? -10.444 2.807 14.203 1.00 95.50 79 GLU A O 1
ATOM 568 N N . THR A 1 80 ? -10.355 1.672 16.126 1.00 96.44 80 THR A N 1
ATOM 569 C CA . THR A 1 80 ? -8.972 1.228 15.926 1.00 96.44 80 THR A CA 1
ATOM 570 C C . THR A 1 80 ? -8.906 -0.120 15.216 1.00 96.44 80 THR A C 1
ATOM 572 O O . THR A 1 80 ? -9.852 -0.913 15.217 1.00 96.44 80 THR A O 1
ATOM 575 N N . VAL A 1 81 ? -7.758 -0.411 14.601 1.00 96.88 81 VAL A N 1
ATOM 576 C CA . VAL A 1 81 ? -7.537 -1.694 13.917 1.00 96.88 81 VAL A CA 1
ATOM 577 C C . VAL A 1 81 ? -7.452 -2.868 14.893 1.00 96.88 81 VAL A C 1
ATOM 579 O O . VAL A 1 81 ? -7.615 -4.004 14.472 1.00 96.88 81 VAL A O 1
ATOM 582 N N . GLU A 1 82 ? -7.243 -2.621 16.184 1.00 96.44 82 GLU A N 1
ATOM 583 C CA . GLU A 1 82 ? -7.185 -3.633 17.240 1.00 96.44 82 GLU A CA 1
ATOM 584 C C . GLU A 1 82 ? -8.567 -3.975 17.832 1.00 96.44 82 GLU A C 1
ATOM 586 O O . GLU A 1 82 ? -8.729 -5.046 18.417 1.00 96.44 82 GLU A O 1
ATOM 591 N N . ASN A 1 83 ? -9.568 -3.095 17.682 1.00 97.00 83 ASN A N 1
ATOM 592 C CA . ASN A 1 83 ? -10.905 -3.240 18.279 1.00 97.00 83 ASN A CA 1
ATOM 593 C C . ASN A 1 83 ? -12.038 -2.873 17.307 1.00 97.00 83 ASN A C 1
ATOM 595 O O . ASN A 1 83 ? -13.068 -2.327 17.702 1.00 97.00 83 ASN A O 1
ATOM 599 N N . CYS A 1 84 ? -11.864 -3.169 16.023 1.00 97.69 84 CYS A N 1
ATOM 600 C CA . CYS A 1 84 ? -12.707 -2.629 14.973 1.00 97.69 84 CYS A CA 1
ATOM 601 C C . CYS A 1 84 ? -14.168 -3.095 15.076 1.00 97.69 84 CYS A C 1
ATOM 603 O O . CYS A 1 84 ? -14.513 -4.254 14.829 1.00 97.69 84 CYS A O 1
ATOM 605 N N . GLY A 1 85 ? -15.042 -2.165 15.454 1.00 95.88 85 GLY A N 1
ATOM 606 C CA . GLY A 1 85 ? -16.475 -2.353 15.659 1.00 95.88 85 GLY A CA 1
ATOM 607 C C . GLY A 1 85 ? -16.856 -3.065 16.958 1.00 95.88 85 GLY A C 1
ATOM 608 O O . GLY A 1 85 ? -17.997 -2.921 17.399 1.00 95.88 85 GLY A O 1
ATOM 609 N N . LYS A 1 86 ? -15.945 -3.830 17.575 1.00 95.62 86 LYS A N 1
ATOM 610 C CA . LYS A 1 86 ? -16.134 -4.519 18.862 1.00 95.62 86 LYS A CA 1
ATOM 611 C C . LYS A 1 86 ? -14.790 -4.802 19.537 1.00 95.62 86 LYS A C 1
ATOM 613 O O . LYS A 1 86 ? -13.775 -5.000 18.875 1.00 95.62 86 LYS A O 1
ATOM 618 N N . CYS A 1 87 ? -14.836 -4.952 20.857 1.00 96.19 87 CYS A N 1
ATOM 619 C CA . CYS A 1 87 ? -13.710 -5.371 21.687 1.00 96.19 87 CYS A CA 1
ATOM 620 C C . CYS A 1 87 ? -12.978 -6.600 21.130 1.00 96.19 87 CYS A C 1
ATOM 622 O O . CYS A 1 87 ? -13.597 -7.642 20.897 1.00 96.19 87 CYS A O 1
ATOM 624 N N . GLY A 1 88 ? -11.662 -6.480 20.949 1.00 94.75 88 GLY A N 1
ATOM 625 C CA . GLY A 1 88 ? -10.783 -7.565 20.508 1.00 94.75 88 GLY A CA 1
ATOM 626 C C . GLY A 1 88 ? -10.967 -8.009 19.054 1.00 94.75 88 GLY A C 1
ATOM 627 O O . GLY A 1 88 ? -10.397 -9.027 18.653 1.00 94.75 88 GLY A O 1
ATOM 628 N N . VAL A 1 89 ? -11.764 -7.291 18.255 1.00 96.12 89 VAL A N 1
ATOM 629 C CA . VAL A 1 89 ? -11.866 -7.539 16.813 1.00 96.12 89 VAL A CA 1
ATOM 630 C C . VAL A 1 89 ? -10.703 -6.854 16.108 1.00 96.12 89 VAL A C 1
ATOM 632 O O . VAL A 1 89 ? -10.794 -5.728 15.634 1.00 96.12 89 VAL A O 1
ATOM 635 N N . GLU A 1 90 ? -9.593 -7.575 16.033 1.00 96.94 90 GLU A N 1
ATOM 636 C CA . GLU A 1 90 ? -8.398 -7.116 15.337 1.00 96.94 90 GLU A CA 1
ATOM 637 C C . GLU A 1 90 ? -8.521 -7.327 13.818 1.00 96.94 90 GLU A C 1
ATOM 639 O O . GLU A 1 90 ? -8.827 -8.427 13.337 1.00 96.94 90 GLU A O 1
ATOM 644 N N . CYS A 1 91 ? -8.226 -6.285 13.046 1.00 97.62 91 CYS A N 1
ATOM 645 C CA . CYS A 1 91 ? -8.061 -6.359 11.605 1.00 97.62 91 CYS A CA 1
ATOM 646 C C . CYS A 1 91 ? -6.745 -7.061 11.267 1.00 97.62 91 CYS A C 1
ATOM 648 O O . CYS A 1 91 ? -5.675 -6.669 11.722 1.00 97.62 91 CYS A O 1
ATOM 650 N N . LYS A 1 92 ? -6.815 -8.087 10.413 1.00 97.06 92 LYS A N 1
ATOM 651 C CA . LYS A 1 92 ? -5.666 -8.935 10.058 1.00 97.06 92 LYS A CA 1
ATOM 652 C C . LYS A 1 92 ? -5.298 -8.747 8.587 1.00 97.06 92 LYS A C 1
ATOM 654 O O . LYS A 1 92 ? -5.655 -9.599 7.769 1.00 97.06 92 LYS A O 1
ATOM 659 N N . PRO A 1 93 ? -4.623 -7.637 8.226 1.00 95.56 93 PRO A N 1
ATOM 660 C CA . PRO A 1 93 ? -4.194 -7.419 6.855 1.00 95.56 93 PRO A CA 1
ATOM 661 C C . PRO A 1 93 ? -3.139 -8.449 6.464 1.00 95.56 93 PRO A C 1
ATOM 663 O O . PRO A 1 93 ? -2.341 -8.917 7.282 1.00 95.56 93 PRO A O 1
ATOM 666 N N . LYS A 1 94 ? -3.070 -8.762 5.174 1.00 95.06 94 LYS A N 1
ATOM 667 C CA . LYS A 1 94 ? -1.887 -9.432 4.629 1.00 95.06 94 LYS A CA 1
ATOM 668 C C . LYS A 1 94 ? -0.696 -8.480 4.639 1.00 95.06 94 LYS A C 1
ATOM 670 O O . LYS A 1 94 ? -0.846 -7.264 4.710 1.00 95.06 94 LYS A O 1
ATOM 675 N N . TYR A 1 95 ? 0.510 -9.024 4.448 1.00 93.62 95 TYR A N 1
ATOM 676 C CA . TYR A 1 95 ? 1.737 -8.213 4.445 1.00 93.62 95 TYR A CA 1
ATOM 677 C C . TYR A 1 95 ? 1.709 -7.062 3.419 1.00 93.62 95 TYR A C 1
ATOM 679 O O . TYR A 1 95 ? 2.436 -6.082 3.584 1.00 93.62 95 TYR A O 1
ATOM 687 N N . TYR A 1 96 ? 0.916 -7.186 2.352 1.00 92.94 96 TYR A N 1
ATOM 688 C CA . TYR A 1 96 ? 0.808 -6.212 1.267 1.00 92.94 96 TYR A CA 1
ATOM 689 C C . TYR A 1 96 ? -0.419 -5.296 1.343 1.00 92.94 96 TYR A C 1
ATOM 691 O O . TYR A 1 96 ? -0.641 -4.493 0.440 1.00 92.94 96 TYR A O 1
ATOM 699 N N . GLU A 1 97 ? -1.198 -5.399 2.412 1.00 95.06 97 GLU A N 1
ATOM 700 C CA . GLU A 1 97 ? -2.380 -4.578 2.651 1.00 95.06 97 GLU A CA 1
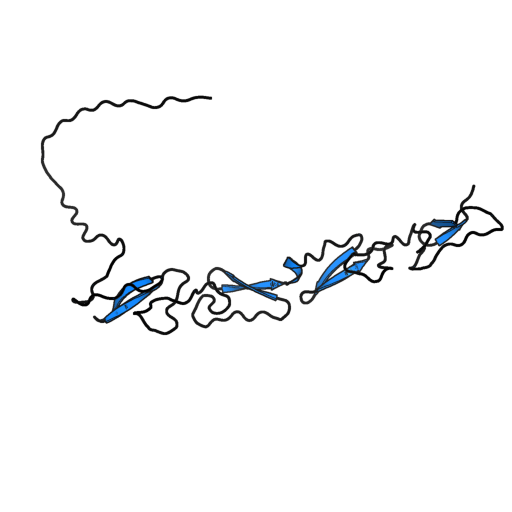ATOM 701 C C . GLU A 1 97 ? -2.093 -3.564 3.773 1.00 95.06 97 GLU A C 1
ATOM 703 O O . GLU A 1 97 ? -1.161 -3.716 4.569 1.00 95.06 97 GLU A O 1
ATOM 708 N N . ILE A 1 98 ? -2.893 -2.507 3.808 1.00 92.75 98 ILE A N 1
ATOM 709 C CA . ILE A 1 98 ? -3.004 -1.529 4.885 1.00 92.75 98 ILE A CA 1
ATOM 710 C C . ILE A 1 98 ? -4.406 -1.715 5.455 1.00 92.75 98 ILE A C 1
ATOM 712 O O . ILE A 1 98 ? -5.381 -1.605 4.712 1.00 92.75 98 ILE A O 1
ATOM 716 N N . ALA A 1 99 ? -4.505 -2.034 6.743 1.00 95.75 99 ALA A N 1
ATOM 717 C CA . ALA A 1 99 ? -5.789 -2.110 7.427 1.00 95.75 99 ALA A CA 1
ATOM 718 C C . ALA A 1 99 ? -6.212 -0.729 7.932 1.00 95.75 99 ALA A C 1
ATOM 720 O O . ALA A 1 99 ? -5.380 0.054 8.386 1.00 95.75 99 ALA A O 1
ATOM 721 N N . SER A 1 100 ? -7.512 -0.473 7.885 1.00 95.38 100 SER A N 1
ATOM 722 C CA . SER A 1 100 ? -8.176 0.623 8.583 1.00 95.38 100 SER A CA 1
ATOM 723 C C . SER A 1 100 ? -9.497 0.106 9.149 1.00 95.38 100 SER A C 1
ATOM 725 O O . SER A 1 100 ? -10.032 -0.897 8.665 1.00 95.38 100 SER A O 1
ATOM 727 N N . CYS A 1 101 ? -10.020 0.766 10.176 1.00 96.75 101 CYS A N 1
ATOM 728 C CA . CYS A 1 101 ? -11.367 0.514 10.656 1.00 96.75 101 CYS A CA 1
ATOM 729 C C . CYS A 1 101 ? -12.274 1.656 10.207 1.00 96.75 101 CYS A C 1
ATOM 731 O O . CYS A 1 101 ? -12.068 2.805 10.578 1.00 96.75 101 CYS A O 1
ATOM 733 N N . GLU A 1 102 ? -13.282 1.343 9.401 1.00 95.12 102 GLU A N 1
ATOM 734 C CA . GLU A 1 102 ? -14.249 2.329 8.928 1.00 95.12 102 GLU A CA 1
ATOM 735 C C . GLU A 1 102 ? -15.652 1.860 9.290 1.00 95.12 102 GLU A C 1
ATOM 737 O O . GLU A 1 102 ? -16.078 0.773 8.889 1.00 95.12 102 GLU A O 1
ATOM 742 N N . HIS A 1 103 ? -16.379 2.677 10.057 1.00 92.62 103 HIS A N 1
ATOM 743 C CA . HIS A 1 103 ? -17.746 2.379 10.502 1.00 92.62 103 HIS A CA 1
ATOM 744 C C . HIS A 1 103 ? -17.866 0.995 11.175 1.00 92.62 103 HIS A C 1
ATOM 746 O O . HIS A 1 103 ? -18.784 0.217 10.891 1.00 92.62 103 HIS A O 1
ATOM 752 N N . GLY A 1 104 ? -16.887 0.652 12.020 1.00 93.06 104 GLY A N 1
ATOM 753 C CA . GLY A 1 104 ? -16.832 -0.626 12.733 1.00 93.06 104 GLY A CA 1
ATOM 754 C C . GLY A 1 104 ? -16.575 -1.848 11.845 1.00 93.06 104 GLY A C 1
ATOM 755 O O . GLY A 1 104 ? -16.936 -2.967 12.215 1.00 93.06 104 GLY A O 1
ATOM 756 N N . LYS A 1 105 ? -16.000 -1.658 10.652 1.00 96.00 105 LYS A N 1
ATOM 757 C CA . LYS A 1 105 ? -15.610 -2.744 9.747 1.00 96.00 105 LYS A CA 1
ATOM 758 C C . LYS A 1 105 ? -14.162 -2.592 9.313 1.00 96.00 105 LYS A C 1
ATOM 760 O O . LYS A 1 105 ? -13.735 -1.513 8.912 1.00 96.00 105 LYS A O 1
ATOM 765 N N . CYS A 1 106 ? -13.433 -3.704 9.335 1.00 96.94 106 CYS A N 1
ATOM 766 C CA . CYS A 1 106 ? -12.088 -3.748 8.785 1.00 96.94 106 CYS A CA 1
ATOM 767 C C . CYS A 1 106 ? -12.152 -3.547 7.274 1.00 96.94 106 CYS A C 1
ATOM 769 O O . CYS A 1 106 ? -12.746 -4.355 6.553 1.00 96.94 106 CYS A O 1
ATOM 771 N N . VAL A 1 107 ? -11.511 -2.486 6.809 1.00 95.88 107 VAL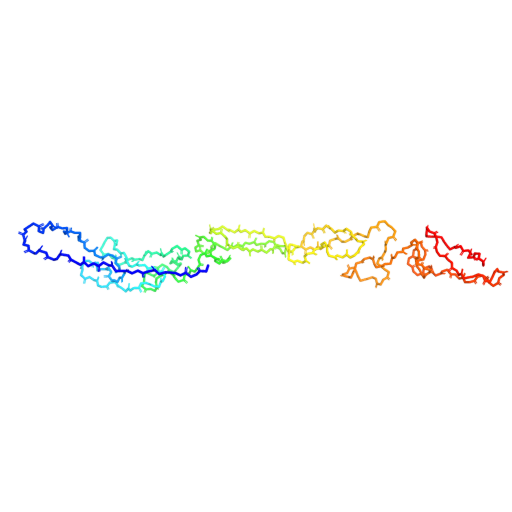 A N 1
ATOM 772 C CA . VAL A 1 107 ? -11.264 -2.229 5.397 1.00 95.88 107 VAL A CA 1
ATOM 773 C C . VAL A 1 107 ? -9.778 -2.412 5.116 1.00 95.88 107 VAL A C 1
ATOM 775 O O . VAL A 1 107 ? -8.926 -2.171 5.973 1.00 95.88 107 VAL A O 1
ATOM 778 N N . TYR A 1 108 ? -9.468 -2.870 3.908 1.00 94.62 108 TYR A N 1
ATOM 779 C CA . TYR A 1 108 ? -8.104 -3.163 3.491 1.00 94.62 108 TYR A CA 1
ATOM 780 C C . TYR A 1 108 ? -7.810 -2.439 2.183 1.00 94.62 108 TYR A C 1
ATOM 782 O O . TYR A 1 108 ? -8.548 -2.580 1.207 1.00 94.62 108 TYR A O 1
ATOM 790 N N . LEU A 1 109 ? -6.722 -1.677 2.163 1.00 91.19 109 LEU A N 1
ATOM 791 C CA . LEU A 1 109 ? -6.199 -1.024 0.968 1.00 91.19 109 LEU A CA 1
ATOM 792 C C . LEU A 1 109 ? -4.907 -1.711 0.539 1.00 91.19 109 LEU A C 1
ATOM 794 O O . LEU A 1 109 ? -4.087 -2.082 1.374 1.00 91.19 109 LEU A O 1
ATOM 798 N N . ASP A 1 110 ? -4.695 -1.865 -0.765 1.00 91.06 110 ASP A N 1
ATOM 799 C CA . ASP A 1 110 ? -3.404 -2.341 -1.261 1.00 91.06 110 ASP A CA 1
ATOM 800 C C . ASP A 1 110 ? -2.327 -1.263 -1.020 1.00 91.06 110 ASP A C 1
ATOM 802 O O . ASP A 1 110 ? -2.555 -0.082 -1.297 1.00 91.06 110 ASP A O 1
ATOM 806 N N . LYS A 1 111 ? -1.138 -1.650 -0.531 1.00 91.56 111 LYS A N 1
ATOM 807 C CA . LYS A 1 111 ? -0.007 -0.726 -0.302 1.00 91.56 111 LYS A CA 1
ATOM 808 C C . LYS A 1 111 ? 0.368 0.096 -1.539 1.00 91.56 111 LYS A C 1
ATOM 810 O O . LYS A 1 111 ? 0.826 1.232 -1.401 1.00 91.56 111 LYS A O 1
ATOM 815 N N . CYS A 1 112 ? 0.130 -0.423 -2.743 1.00 89.06 112 CYS A N 1
ATOM 816 C CA . CYS A 1 112 ? 0.352 0.314 -3.986 1.00 89.06 112 CYS A CA 1
ATOM 817 C C . CYS A 1 112 ? -0.481 1.601 -4.095 1.00 89.06 112 CYS A C 1
ATOM 819 O O . CYS A 1 112 ? -0.058 2.534 -4.780 1.00 89.06 112 CYS A O 1
ATOM 821 N N . ALA A 1 113 ? -1.633 1.684 -3.416 1.00 85.31 113 ALA A N 1
ATOM 822 C CA . ALA A 1 113 ? -2.453 2.896 -3.377 1.00 85.31 113 ALA A CA 1
ATOM 823 C C . ALA A 1 113 ? -1.698 4.084 -2.752 1.00 85.31 113 ALA A C 1
ATOM 825 O O . ALA A 1 113 ? -1.930 5.233 -3.127 1.00 85.31 113 ALA A O 1
ATOM 826 N N . VAL A 1 114 ? -0.752 3.807 -1.848 1.00 83.31 114 VAL A N 1
ATOM 827 C CA . VAL A 1 114 ? 0.081 4.824 -1.194 1.00 83.31 114 VAL A CA 1
ATOM 828 C C . VAL A 1 114 ? 1.392 5.051 -1.951 1.00 83.31 114 VAL A C 1
ATOM 830 O O . VAL A 1 114 ? 1.804 6.198 -2.107 1.00 83.31 114 VAL A O 1
ATOM 833 N N . ILE A 1 115 ? 2.013 3.986 -2.478 1.00 82.31 115 ILE A N 1
ATOM 834 C CA . ILE A 1 115 ? 3.286 4.050 -3.230 1.00 82.31 115 ILE A CA 1
ATOM 835 C C . ILE A 1 115 ? 3.122 4.777 -4.585 1.00 82.31 115 ILE A C 1
ATOM 837 O O . ILE A 1 115 ? 4.081 5.348 -5.093 1.00 82.31 115 ILE A O 1
ATOM 841 N N . ARG A 1 116 ? 1.900 4.843 -5.142 1.00 80.50 116 ARG A N 1
ATOM 842 C CA . ARG A 1 116 ? 1.573 5.496 -6.430 1.00 80.50 116 ARG A CA 1
ATOM 843 C C . ARG A 1 116 ? 2.410 4.970 -7.603 1.00 80.50 116 ARG A C 1
ATOM 845 O O . ARG A 1 116 ? 3.112 5.726 -8.269 1.00 80.50 116 ARG A O 1
ATOM 852 N N . CYS A 1 117 ? 2.244 3.686 -7.915 1.00 81.38 117 CYS A N 1
ATOM 853 C CA . CYS A 1 117 ? 2.987 2.991 -8.973 1.00 81.38 117 CYS A CA 1
ATOM 854 C C . CYS A 1 117 ? 2.980 3.659 -10.365 1.00 81.38 117 CYS A C 1
ATOM 856 O O . CYS A 1 117 ? 3.872 3.401 -11.156 1.00 81.38 117 CYS A O 1
ATOM 858 N N . GLY A 1 118 ? 2.017 4.527 -10.686 1.00 74.25 118 GLY A N 1
ATOM 859 C CA . GLY A 1 118 ? 1.893 5.146 -12.012 1.00 74.25 118 GLY A CA 1
ATOM 860 C C . GLY A 1 118 ? 2.734 6.406 -12.257 1.00 74.25 118 GLY A C 1
ATOM 861 O O . GLY A 1 118 ? 2.385 7.172 -13.151 1.00 74.25 118 GLY A O 1
ATOM 862 N N . LYS A 1 119 ? 3.765 6.696 -11.451 1.00 82.56 119 LYS A N 1
ATOM 863 C CA . LYS A 1 119 ? 4.535 7.952 -11.565 1.00 82.56 119 LYS A CA 1
ATOM 864 C C . LYS A 1 119 ? 5.792 7.846 -12.447 1.00 82.56 119 LYS A C 1
ATOM 866 O O . LYS A 1 119 ? 6.346 8.877 -12.818 1.00 82.56 119 LYS A O 1
ATOM 871 N N . TYR A 1 120 ? 6.234 6.642 -12.793 1.00 86.88 120 TYR A N 1
ATOM 872 C CA . TYR A 1 120 ? 7.521 6.435 -13.458 1.00 86.88 120 TYR A CA 1
ATOM 873 C C . TYR A 1 120 ? 7.459 6.791 -14.964 1.00 86.88 120 TYR A C 1
ATOM 875 O O . TYR A 1 120 ? 6.607 6.250 -15.680 1.00 86.88 120 TYR A O 1
ATOM 883 N N . PRO A 1 121 ? 8.323 7.691 -15.477 1.00 90.88 121 PRO A N 1
ATOM 884 C CA . PRO A 1 121 ? 8.386 8.073 -16.888 1.00 90.88 121 PRO A CA 1
ATOM 885 C C . PRO A 1 121 ? 8.535 6.884 -17.841 1.00 90.88 121 PRO A C 1
ATOM 887 O O . PRO A 1 121 ? 9.220 5.909 -17.549 1.00 90.88 121 PRO A O 1
ATOM 890 N N . ASN A 1 122 ? 7.895 6.995 -19.010 1.00 93.50 122 ASN A N 1
ATOM 891 C CA . ASN A 1 122 ? 7.974 6.042 -20.127 1.00 93.50 122 ASN A CA 1
ATOM 892 C C . ASN A 1 122 ? 7.791 4.564 -19.746 1.00 93.50 122 ASN A C 1
ATOM 894 O O . ASN A 1 122 ? 8.335 3.668 -20.395 1.00 93.50 122 ASN A O 1
ATOM 898 N N . SER A 1 123 ? 6.985 4.303 -18.724 1.00 93.62 123 SER A N 1
ATOM 899 C CA . SER A 1 123 ? 6.693 2.959 -18.257 1.00 93.62 123 SER A CA 1
ATOM 900 C C . SER A 1 123 ? 5.193 2.761 -18.065 1.00 93.62 123 SER A C 1
ATOM 902 O O . SER A 1 123 ? 4.403 3.708 -18.003 1.00 93.62 123 SER A O 1
ATOM 904 N N . SER A 1 124 ? 4.810 1.497 -17.972 1.00 91.56 124 SER A N 1
ATOM 905 C CA . SER A 1 124 ? 3.535 1.053 -17.436 1.00 91.56 124 SER A CA 1
ATOM 906 C C . SER A 1 124 ? 3.792 0.337 -16.115 1.00 91.56 124 SER A C 1
ATOM 908 O O . SER A 1 124 ? 4.826 -0.305 -15.935 1.00 91.56 124 SER A O 1
ATOM 910 N N . SER A 1 125 ? 2.854 0.446 -15.179 1.00 90.50 125 SER A N 1
ATOM 911 C CA . SER A 1 125 ? 2.985 -0.177 -13.865 1.00 90.50 125 SER A CA 1
ATOM 912 C C . SER A 1 125 ? 1.753 -0.998 -13.530 1.00 90.50 125 SER A C 1
ATOM 914 O O . SER A 1 125 ? 0.626 -0.534 -13.723 1.00 90.50 125 SER A O 1
ATOM 916 N N . LYS A 1 126 ? 1.959 -2.164 -12.932 1.00 90.56 126 LYS A N 1
ATOM 917 C CA . LYS A 1 126 ? 0.913 -2.972 -12.317 1.00 90.56 126 LYS A CA 1
ATOM 918 C C . LYS A 1 126 ? 1.214 -3.130 -10.836 1.00 90.56 126 LYS A C 1
ATOM 920 O O . LYS A 1 126 ? 2.360 -3.301 -10.443 1.00 90.56 126 LYS A O 1
ATOM 925 N N . CYS A 1 127 ? 0.184 -3.104 -10.001 1.00 90.12 127 CYS A N 1
ATOM 926 C CA . CYS A 1 127 ? 0.359 -3.506 -8.616 1.00 90.12 127 CYS A CA 1
ATOM 927 C C . CYS A 1 127 ? 0.298 -5.030 -8.489 1.00 90.12 127 CYS A C 1
ATOM 929 O O . CYS A 1 127 ? -0.668 -5.660 -8.932 1.00 90.12 127 CYS A O 1
ATOM 931 N N . TYR A 1 128 ? 1.296 -5.614 -7.834 1.00 91.31 128 TYR A N 1
ATOM 932 C CA . TYR A 1 128 ? 1.282 -7.014 -7.445 1.00 91.31 128 TYR A CA 1
ATOM 933 C C . TYR A 1 128 ? 1.817 -7.179 -6.024 1.00 91.31 128 TYR A C 1
ATOM 935 O O . TYR A 1 128 ? 2.972 -6.874 -5.733 1.00 91.31 128 TYR A O 1
ATOM 943 N N . LYS A 1 129 ? 0.956 -7.670 -5.120 1.00 91.56 129 LYS A N 1
ATOM 944 C CA . LYS A 1 129 ? 1.273 -7.903 -3.699 1.00 91.56 129 LYS A CA 1
ATOM 945 C C . LYS A 1 129 ? 1.991 -6.707 -3.051 1.00 91.56 129 LYS A C 1
ATOM 947 O O . LYS A 1 129 ? 3.036 -6.873 -2.412 1.00 91.56 129 LYS A O 1
ATOM 952 N N . GLY A 1 130 ? 1.429 -5.505 -3.214 1.00 90.06 130 GLY A N 1
ATOM 953 C CA . GLY A 1 130 ? 1.942 -4.285 -2.586 1.00 90.06 130 GLY A CA 1
ATOM 954 C C . GLY A 1 130 ? 3.266 -3.782 -3.158 1.00 90.06 130 GLY A C 1
ATOM 955 O O . GLY A 1 130 ? 3.933 -2.976 -2.513 1.00 90.06 130 GLY A O 1
ATOM 956 N N . LYS A 1 131 ? 3.667 -4.273 -4.335 1.00 90.06 131 LYS A N 1
ATOM 957 C CA . LYS A 1 131 ? 4.829 -3.803 -5.089 1.00 90.06 131 LYS A CA 1
ATOM 958 C C . LYS A 1 131 ? 4.400 -3.351 -6.477 1.00 90.06 131 LYS A C 1
ATOM 960 O O . LYS A 1 131 ? 3.506 -3.943 -7.085 1.00 90.06 131 LYS A O 1
ATOM 965 N N . CYS A 1 132 ? 5.064 -2.316 -6.971 1.00 90.06 132 CYS A N 1
ATOM 966 C CA . CYS A 1 132 ? 4.910 -1.858 -8.339 1.00 90.06 132 CYS A CA 1
ATOM 967 C C . CYS A 1 132 ? 5.744 -2.760 -9.252 1.00 90.06 132 CYS A C 1
ATOM 969 O O . CYS A 1 132 ? 6.969 -2.738 -9.203 1.00 90.06 132 CYS A O 1
ATOM 971 N N . GLU A 1 133 ? 5.086 -3.576 -10.065 1.00 91.31 133 GLU A N 1
ATOM 972 C CA . GLU A 1 133 ? 5.709 -4.228 -11.211 1.00 91.31 133 GLU A CA 1
ATOM 973 C C . GLU A 1 133 ? 5.737 -3.220 -12.354 1.00 91.31 133 GLU A C 1
ATOM 975 O O . GLU A 1 133 ? 4.691 -2.832 -12.876 1.00 91.31 133 GLU A O 1
ATOM 980 N N . ILE A 1 134 ? 6.932 -2.760 -12.700 1.00 91.75 134 ILE A N 1
ATOM 981 C CA . ILE A 1 134 ? 7.148 -1.731 -13.714 1.00 91.75 134 ILE A CA 1
ATOM 982 C C . ILE A 1 134 ? 7.606 -2.419 -14.999 1.00 91.75 134 ILE A C 1
ATOM 984 O O . ILE A 1 134 ? 8.351 -3.397 -14.980 1.00 91.75 134 ILE A O 1
ATOM 988 N N . THR A 1 135 ? 7.109 -1.948 -16.133 1.00 93.00 135 THR A N 1
ATOM 989 C CA . THR A 1 135 ? 7.464 -2.443 -17.462 1.00 93.00 135 THR A CA 1
ATOM 990 C C . THR A 1 135 ? 7.656 -1.253 -18.383 1.00 93.00 135 THR A C 1
ATOM 992 O O . THR A 1 135 ? 6.740 -0.443 -18.538 1.00 93.00 135 THR A O 1
ATOM 995 N N . CYS A 1 136 ? 8.828 -1.147 -19.007 1.00 95.44 136 CYS A N 1
ATOM 996 C CA . CYS A 1 136 ? 9.115 -0.061 -19.934 1.00 95.44 136 CYS A CA 1
ATOM 997 C C . CYS A 1 136 ? 8.178 -0.080 -21.140 1.00 95.44 136 CYS A C 1
ATOM 999 O O . CYS A 1 136 ? 7.845 -1.137 -21.684 1.00 95.44 136 CYS A O 1
ATOM 1001 N N . ASN A 1 137 ? 7.770 1.111 -21.571 1.00 95.38 137 ASN A N 1
ATOM 1002 C CA . ASN A 1 137 ? 7.042 1.262 -22.818 1.00 95.38 137 ASN A CA 1
ATOM 1003 C C . ASN A 1 137 ? 7.948 0.858 -23.994 1.00 95.38 137 ASN A C 1
ATOM 1005 O O . ASN A 1 137 ? 9.172 0.990 -23.906 1.00 95.38 137 ASN A O 1
ATOM 1009 N N . PRO A 1 138 ? 7.377 0.395 -25.120 1.00 95.25 138 PRO A N 1
ATOM 1010 C CA . PRO A 1 138 ? 8.164 0.048 -26.298 1.00 95.25 138 PRO A CA 1
ATOM 1011 C C . PRO A 1 138 ? 9.125 1.174 -26.706 1.00 95.25 138 PRO A C 1
ATOM 1013 O O . PRO A 1 138 ? 8.715 2.326 -26.843 1.00 95.25 138 PRO A O 1
ATOM 1016 N N . GLY A 1 139 ? 10.401 0.831 -26.902 1.00 95.12 139 GLY A N 1
ATOM 1017 C CA . GLY A 1 139 ? 11.450 1.787 -27.270 1.00 95.12 139 GLY A CA 1
ATOM 1018 C C . GLY A 1 139 ? 12.140 2.490 -26.100 1.00 95.12 139 GLY A C 1
ATOM 1019 O O . GLY A 1 139 ? 13.064 3.259 -26.353 1.00 95.12 139 GLY A O 1
ATOM 1020 N N . TYR A 1 140 ? 11.745 2.217 -24.855 1.00 97.06 140 TYR A N 1
ATOM 1021 C CA . TYR A 1 140 ? 12.402 2.734 -23.654 1.00 97.06 140 TYR A CA 1
ATOM 1022 C C . TYR A 1 140 ? 13.041 1.622 -22.824 1.00 97.06 140 TYR A C 1
ATOM 1024 O O . TYR A 1 140 ? 12.594 0.474 -22.867 1.00 97.06 140 TYR A O 1
ATOM 1032 N N . ALA A 1 141 ? 14.073 1.971 -22.060 1.00 96.56 141 ALA A N 1
ATOM 1033 C CA . ALA A 1 141 ? 14.758 1.064 -21.150 1.00 96.56 141 ALA A CA 1
ATOM 1034 C C . ALA A 1 141 ? 15.255 1.776 -19.884 1.00 96.56 141 ALA A C 1
ATOM 1036 O O . ALA A 1 141 ? 15.568 2.966 -19.915 1.00 96.56 141 ALA A O 1
ATOM 1037 N N . ASP A 1 142 ? 15.352 1.000 -18.807 1.00 95.69 142 ASP A N 1
ATOM 1038 C CA . ASP A 1 142 ? 16.063 1.317 -17.565 1.00 95.69 142 ASP A CA 1
ATOM 1039 C C . ASP A 1 142 ? 17.525 0.849 -17.713 1.00 95.69 142 ASP A C 1
ATOM 1041 O O . ASP A 1 142 ? 17.849 -0.325 -17.500 1.00 95.69 142 ASP A O 1
ATOM 1045 N N . CYS A 1 143 ? 18.408 1.733 -18.187 1.00 96.25 143 CYS A N 1
ATOM 1046 C CA . CYS A 1 143 ? 19.817 1.382 -18.426 1.00 96.25 143 CYS A CA 1
ATOM 1047 C C . CYS A 1 143 ? 20.709 1.586 -17.190 1.00 96.25 143 CYS A C 1
ATOM 1049 O O . CYS A 1 143 ? 21.747 0.936 -17.063 1.00 96.25 143 CYS A O 1
ATOM 1051 N N . ASN A 1 144 ? 20.305 2.456 -16.264 1.00 94.69 144 ASN A N 1
ATOM 1052 C CA . ASN A 1 144 ? 20.926 2.668 -14.951 1.00 94.69 144 ASN A CA 1
ATOM 1053 C C . ASN A 1 144 ? 20.561 1.576 -13.934 1.00 94.69 144 ASN A C 1
ATOM 1055 O O . ASN A 1 144 ? 21.251 1.461 -12.920 1.00 94.69 144 ASN A O 1
ATOM 1059 N N . LYS A 1 145 ? 19.572 0.728 -14.242 1.00 93.44 145 LYS A N 1
ATOM 1060 C CA . LYS A 1 145 ? 19.050 -0.348 -13.385 1.00 93.44 145 LYS A CA 1
ATOM 1061 C C . LYS A 1 145 ? 18.408 0.191 -12.110 1.00 93.44 145 LYS A C 1
ATOM 1063 O O . LYS A 1 145 ? 18.473 -0.466 -11.067 1.00 93.44 145 LYS A O 1
ATOM 1068 N N . ASP A 1 146 ? 17.828 1.379 -12.206 1.00 92.00 146 ASP A N 1
ATOM 1069 C CA . ASP A 1 146 ? 17.100 2.031 -11.131 1.00 92.00 146 ASP A CA 1
ATOM 1070 C C . ASP A 1 146 ? 15.638 2.216 -11.533 1.00 92.00 146 ASP A C 1
ATOM 1072 O O . ASP A 1 146 ? 15.156 3.305 -11.800 1.00 92.00 146 ASP A O 1
ATOM 1076 N N . ILE A 1 147 ? 14.887 1.118 -11.531 1.00 88.12 147 ILE A N 1
ATOM 1077 C CA . ILE A 1 147 ? 13.481 1.125 -11.945 1.00 88.12 147 ILE A CA 1
ATOM 1078 C C . ILE A 1 147 ? 12.589 2.094 -11.133 1.00 88.12 147 ILE A C 1
ATOM 1080 O O . ILE A 1 147 ? 11.443 2.337 -11.514 1.00 88.12 147 ILE A O 1
ATOM 1084 N N . GLU A 1 148 ? 13.070 2.630 -10.002 1.00 86.19 148 GLU A N 1
ATOM 1085 C CA . GLU A 1 148 ? 12.361 3.643 -9.216 1.00 86.19 148 GLU A CA 1
ATOM 1086 C C . GLU A 1 148 ? 12.417 5.049 -9.831 1.00 86.19 148 GLU A C 1
ATOM 1088 O O . GLU A 1 148 ? 11.573 5.884 -9.484 1.00 86.19 148 GLU A O 1
ATOM 1093 N N . ASP A 1 149 ? 13.351 5.330 -10.745 1.00 88.88 149 ASP A N 1
ATOM 1094 C CA . ASP A 1 149 ? 13.307 6.549 -11.553 1.00 88.88 149 ASP A CA 1
ATOM 1095 C C . ASP A 1 149 ? 12.586 6.355 -12.890 1.00 88.88 149 ASP A C 1
ATOM 1097 O O . ASP A 1 149 ? 11.956 7.318 -13.335 1.00 88.88 149 ASP A O 1
ATOM 1101 N N . GLY A 1 150 ? 12.480 5.112 -13.382 1.00 91.25 150 GLY A N 1
ATOM 1102 C CA . GLY A 1 150 ? 11.597 4.707 -14.479 1.00 91.25 150 GLY A CA 1
ATOM 1103 C C . GLY A 1 150 ? 12.313 4.047 -15.660 1.00 91.25 150 GLY A C 1
ATOM 1104 O O . GLY A 1 150 ? 13.065 3.098 -15.480 1.00 91.25 150 GLY A O 1
ATOM 1105 N N . CYS A 1 151 ? 11.946 4.445 -16.886 1.00 95.56 151 CYS A N 1
ATOM 1106 C CA . CYS A 1 151 ? 12.609 4.017 -18.122 1.00 95.56 151 CYS A CA 1
ATOM 1107 C C . CYS A 1 151 ? 13.065 5.252 -18.914 1.00 95.56 151 CYS A C 1
ATOM 1109 O O . CYS A 1 151 ? 12.391 5.758 -19.819 1.00 95.56 151 CYS A O 1
ATOM 1111 N N . GLU A 1 152 ? 14.211 5.785 -18.532 1.00 95.19 152 GLU A N 1
ATOM 1112 C CA . GLU A 1 152 ? 14.691 7.135 -18.843 1.00 95.19 152 GLU A CA 1
ATOM 1113 C C . GLU A 1 152 ? 15.240 7.196 -20.266 1.00 95.19 152 GLU A C 1
ATOM 1115 O O . GLU A 1 152 ? 15.268 8.258 -20.895 1.00 95.19 152 GLU A O 1
ATOM 1120 N N . VAL A 1 153 ? 15.692 6.052 -20.781 1.00 96.31 153 VAL A N 1
ATOM 1121 C CA . VAL A 1 153 ? 16.497 5.976 -21.993 1.00 96.31 153 VAL A CA 1
ATOM 1122 C C . VAL A 1 153 ? 15.642 5.581 -23.187 1.00 96.31 153 VAL A C 1
ATOM 1124 O O . VAL A 1 153 ? 15.086 4.488 -23.241 1.00 96.31 153 VAL A O 1
ATOM 1127 N N . CYS A 1 154 ? 15.581 6.462 -24.189 1.00 96.75 154 CYS A N 1
ATOM 1128 C CA . CYS A 1 154 ? 14.945 6.178 -25.475 1.00 96.75 154 CYS A CA 1
ATOM 1129 C C . CYS A 1 154 ? 15.918 5.448 -26.413 1.00 96.75 154 CYS A C 1
ATOM 1131 O O . CYS A 1 154 ? 16.808 6.061 -27.009 1.00 96.75 154 CYS A O 1
ATOM 1133 N N . LEU A 1 155 ? 15.688 4.154 -26.629 1.00 97.38 155 LEU A N 1
ATOM 1134 C CA . LEU A 1 155 ? 16.514 3.293 -27.478 1.00 97.38 155 LEU A CA 1
ATOM 1135 C C . LEU A 1 155 ? 16.442 3.653 -28.968 1.00 97.38 155 LEU A C 1
ATOM 1137 O O . LEU A 1 155 ? 17.272 3.202 -29.753 1.00 97.38 155 LEU A O 1
ATOM 1141 N N . TYR A 1 156 ? 15.460 4.449 -29.399 1.00 96.81 156 TYR A N 1
ATOM 1142 C CA . TYR A 1 156 ? 15.303 4.798 -30.814 1.00 96.81 156 TYR A CA 1
ATOM 1143 C C . TYR A 1 156 ? 16.137 5.987 -31.275 1.00 96.81 156 TYR A C 1
ATOM 1145 O O . TYR A 1 156 ? 16.362 6.128 -32.482 1.00 96.81 156 TYR A O 1
ATOM 1153 N N . SER A 1 157 ? 16.580 6.825 -30.341 1.00 95.06 157 SER A N 1
ATOM 1154 C CA . SER A 1 157 ? 17.251 8.088 -30.650 1.00 95.06 157 SER A CA 1
ATOM 1155 C C . SER A 1 157 ? 18.474 8.376 -29.788 1.00 95.06 157 SER A C 1
ATOM 1157 O O . SER A 1 157 ? 19.271 9.233 -30.172 1.00 95.06 157 SER A O 1
ATOM 1159 N N . ASP A 1 158 ? 18.651 7.698 -28.650 1.00 96.38 158 ASP A N 1
ATOM 1160 C CA . ASP A 1 158 ? 19.856 7.867 -27.847 1.00 96.38 158 ASP A CA 1
ATOM 1161 C C . ASP A 1 158 ? 21.062 7.245 -28.562 1.00 96.38 158 ASP A C 1
ATOM 1163 O O . ASP A 1 158 ? 21.127 6.048 -28.830 1.00 96.38 158 ASP A O 1
ATOM 1167 N N . VAL A 1 159 ? 22.039 8.091 -28.876 1.00 95.00 159 VAL A N 1
ATOM 1168 C CA . VAL A 1 159 ? 23.281 7.705 -29.550 1.00 95.00 159 VAL A CA 1
ATOM 1169 C C . VAL A 1 159 ? 24.146 6.802 -28.667 1.00 95.00 159 VAL A C 1
ATOM 1171 O O . VAL A 1 159 ? 24.921 6.023 -29.213 1.00 95.00 159 VAL A O 1
ATOM 1174 N N . LYS A 1 160 ? 24.017 6.880 -27.337 1.00 96.19 160 LYS A N 1
ATOM 1175 C CA . LYS A 1 160 ? 24.769 6.056 -26.379 1.00 96.19 160 LYS A CA 1
ATOM 1176 C C . LYS A 1 160 ? 24.109 4.710 -26.072 1.00 96.19 160 LYS A C 1
ATOM 1178 O O . LYS A 1 160 ? 24.787 3.818 -25.582 1.00 96.19 160 LYS A O 1
ATOM 1183 N N . ASN A 1 161 ? 22.820 4.570 -26.373 1.00 97.12 161 ASN A N 1
ATOM 1184 C CA . ASN A 1 161 ? 21.996 3.410 -26.025 1.00 97.12 161 ASN A CA 1
ATOM 1185 C C . ASN A 1 161 ? 21.133 2.982 -27.223 1.00 97.12 161 ASN A C 1
ATOM 1187 O O . ASN A 1 161 ? 19.920 2.806 -27.117 1.00 97.12 161 ASN A O 1
ATOM 1191 N N . CYS A 1 162 ? 21.726 2.919 -28.414 1.00 96.88 162 CYS A N 1
ATOM 1192 C CA . CYS A 1 162 ? 20.953 2.783 -29.640 1.00 96.88 162 CYS A CA 1
ATOM 1193 C C . CYS A 1 162 ? 20.480 1.337 -29.839 1.00 96.88 162 CYS A C 1
ATOM 1195 O O . CYS A 1 162 ? 21.281 0.441 -30.080 1.00 96.88 162 CYS A O 1
ATOM 1197 N N . GLY A 1 163 ? 19.173 1.096 -29.770 1.00 96.25 163 GLY A N 1
ATOM 1198 C CA . GLY A 1 163 ? 18.562 -0.232 -29.915 1.00 96.25 163 GLY A CA 1
ATOM 1199 C C . GLY A 1 163 ? 18.644 -1.117 -28.666 1.00 96.25 163 GLY A C 1
ATOM 1200 O O . GLY A 1 163 ? 17.742 -1.921 -28.451 1.00 96.25 163 GLY A O 1
ATOM 1201 N N . GLU A 1 164 ? 19.661 -0.931 -27.825 1.00 96.81 164 GLU A N 1
ATOM 1202 C CA . GLU A 1 164 ? 19.833 -1.571 -26.517 1.00 96.81 164 GLU A CA 1
ATOM 1203 C C . GLU A 1 164 ? 20.713 -0.698 -25.601 1.00 96.81 164 GLU A C 1
ATOM 1205 O O . GLU A 1 164 ? 21.416 0.200 -26.077 1.00 96.81 164 GLU A O 1
ATOM 1210 N N . CYS A 1 165 ? 20.672 -0.949 -24.289 1.00 97.31 165 CYS A N 1
ATOM 1211 C CA . CYS A 1 165 ? 21.510 -0.236 -23.322 1.00 97.31 165 CYS A CA 1
ATOM 1212 C C . CYS A 1 165 ? 23.003 -0.434 -23.614 1.00 97.31 165 CYS A C 1
ATOM 1214 O O . CYS A 1 165 ? 23.423 -1.513 -24.028 1.00 97.31 165 CYS A O 1
ATOM 1216 N N . ASP A 1 166 ? 23.794 0.614 -23.387 1.00 95.56 166 ASP A N 1
ATOM 1217 C CA . ASP A 1 166 ? 25.246 0.651 -23.598 1.00 95.56 166 ASP A CA 1
ATOM 1218 C C . ASP A 1 166 ? 25.712 0.413 -25.056 1.00 95.56 166 ASP A C 1
ATOM 1220 O O . ASP A 1 166 ? 26.911 0.263 -25.316 1.00 95.56 166 ASP A O 1
ATOM 1224 N N . ASN A 1 167 ? 24.803 0.426 -26.042 1.00 95.56 167 ASN A N 1
ATOM 1225 C CA . ASN A 1 167 ? 25.160 0.346 -27.461 1.00 95.56 167 ASN A CA 1
ATOM 1226 C C . ASN A 1 167 ? 25.425 1.731 -28.067 1.00 95.56 167 ASN A C 1
ATOM 1228 O O . ASN A 1 167 ? 24.601 2.307 -28.788 1.00 95.56 167 ASN A O 1
ATOM 1232 N N . GLU A 1 168 ? 26.606 2.274 -27.773 1.00 95.00 168 GLU A N 1
ATOM 1233 C CA . GLU A 1 168 ? 27.024 3.575 -28.288 1.00 95.00 168 GLU A CA 1
ATOM 1234 C C . GLU A 1 168 ? 27.407 3.518 -29.778 1.00 95.00 168 GLU A C 1
ATOM 1236 O O . GLU A 1 168 ? 28.305 2.783 -30.209 1.00 95.00 168 GLU A O 1
ATOM 1241 N N . CYS A 1 169 ? 26.776 4.375 -30.581 1.00 93.06 169 CYS A N 1
ATOM 1242 C CA . CYS A 1 169 ? 27.102 4.527 -31.990 1.00 93.06 169 CYS A CA 1
ATOM 1243 C C . CYS A 1 169 ? 28.469 5.197 -32.172 1.00 93.06 169 CYS A C 1
ATOM 1245 O O . CYS A 1 169 ? 28.680 6.366 -31.849 1.00 93.06 169 CYS A O 1
ATOM 1247 N N . LYS A 1 170 ? 29.400 4.467 -32.787 1.00 90.25 170 LYS A N 1
ATOM 1248 C CA . LYS A 1 170 ? 30.767 4.942 -33.023 1.00 90.25 170 LYS A CA 1
ATOM 1249 C C . LYS A 1 170 ? 30.848 5.846 -34.253 1.00 90.25 170 LYS A C 1
ATOM 1251 O O . LYS A 1 170 ? 30.188 5.622 -35.266 1.00 90.25 170 LYS A O 1
ATOM 1256 N N . VAL A 1 171 ? 31.728 6.846 -34.192 1.00 81.94 171 VAL A N 1
ATOM 1257 C CA . VAL A 1 171 ? 32.089 7.660 -35.362 1.00 81.94 171 VAL A CA 1
ATOM 1258 C C . VAL A 1 171 ? 32.865 6.792 -36.351 1.00 81.94 171 VAL A C 1
ATOM 1260 O O . VAL A 1 171 ? 33.929 6.256 -36.028 1.00 81.94 171 VAL A O 1
ATOM 1263 N N . TYR A 1 172 ? 32.399 6.722 -37.595 1.00 74.00 172 TYR A N 1
ATOM 1264 C CA . TYR A 1 172 ? 33.157 6.080 -38.662 1.00 74.00 172 TYR A CA 1
ATOM 1265 C C . TYR A 1 172 ? 34.044 7.108 -39.360 1.00 74.00 172 TYR A C 1
ATOM 1267 O O . TYR A 1 172 ? 33.587 7.895 -40.190 1.00 74.00 172 TYR A O 1
ATOM 1275 N N . LYS A 1 173 ? 35.347 7.060 -39.056 1.00 68.44 173 LYS A N 1
ATOM 1276 C CA . LYS A 1 173 ? 36.376 7.967 -39.608 1.00 68.44 173 LYS A CA 1
ATOM 1277 C C . LYS A 1 173 ? 36.360 8.066 -41.140 1.00 68.44 173 LYS A C 1
ATOM 1279 O O . LYS A 1 173 ? 36.721 9.103 -41.677 1.00 68.44 173 LYS A O 1
ATOM 1284 N N . LYS A 1 174 ? 35.917 7.012 -41.838 1.00 68.38 174 LYS A N 1
ATOM 1285 C CA . LYS A 1 174 ? 35.831 6.957 -43.308 1.00 68.38 174 LYS A CA 1
ATOM 1286 C C . LYS A 1 174 ? 34.807 7.934 -43.899 1.00 68.38 174 LYS A C 1
ATOM 1288 O O . LYS A 1 174 ? 34.996 8.393 -45.018 1.00 68.38 174 LYS A O 1
ATOM 1293 N N . TYR A 1 175 ? 33.740 8.234 -43.161 1.00 66.81 175 TYR A N 1
ATOM 1294 C CA . TYR A 1 175 ? 32.653 9.100 -43.620 1.00 66.81 175 TYR A CA 1
ATOM 1295 C C . TYR A 1 175 ? 32.526 10.372 -42.781 1.00 66.81 175 TYR A C 1
ATOM 1297 O O . TYR A 1 175 ? 31.793 11.249 -43.195 1.00 66.81 175 TYR A O 1
ATOM 1305 N N . GLY A 1 176 ? 33.219 10.470 -41.635 1.00 64.69 176 GLY A N 1
ATOM 1306 C CA . GLY A 1 176 ? 33.401 11.637 -40.748 1.00 64.69 176 GLY A CA 1
ATOM 1307 C C . GLY A 1 176 ? 32.140 12.371 -40.240 1.00 64.69 176 GLY A C 1
ATOM 1308 O O . GLY A 1 176 ? 32.256 13.416 -39.603 1.00 64.69 176 GLY A O 1
ATOM 1309 N N . GLY A 1 177 ? 30.946 11.836 -40.493 1.00 75.31 177 GLY A N 1
ATOM 1310 C CA . GLY A 1 177 ? 29.699 12.351 -39.936 1.00 75.31 177 GLY A CA 1
ATOM 1311 C C . GLY A 1 177 ? 29.554 12.031 -38.446 1.00 75.31 177 GLY A C 1
ATOM 1312 O O . GLY A 1 177 ? 30.123 11.056 -37.942 1.00 75.31 177 GLY A O 1
ATOM 1313 N N . LYS A 1 178 ? 28.755 12.837 -37.734 1.00 85.06 178 LYS A N 1
ATOM 1314 C CA . LYS A 1 178 ? 28.342 12.520 -36.358 1.00 85.06 178 LYS A CA 1
ATOM 1315 C C . LYS A 1 178 ? 27.530 11.210 -36.351 1.00 85.06 178 LYS A C 1
ATOM 1317 O O . LYS A 1 178 ? 26.726 11.006 -37.267 1.00 85.06 178 LYS A O 1
ATOM 1322 N N . PRO A 1 179 ? 27.730 10.321 -35.362 1.00 89.31 179 PRO A N 1
ATOM 1323 C CA . PRO A 1 179 ? 26.923 9.118 -35.226 1.00 89.31 179 PRO A CA 1
ATOM 1324 C C . PRO A 1 179 ? 25.478 9.508 -34.914 1.00 89.31 179 PRO A C 1
ATOM 1326 O O . PRO A 1 179 ? 25.231 10.421 -34.127 1.00 89.31 179 PRO A O 1
ATOM 1329 N N . VAL A 1 180 ? 24.528 8.833 -35.555 1.00 91.62 180 VAL A N 1
ATOM 1330 C CA . VAL A 1 180 ? 23.095 9.071 -35.365 1.00 91.62 180 VAL A CA 1
ATOM 1331 C C . VAL A 1 180 ? 22.429 7.746 -35.021 1.00 91.62 180 VAL A C 1
ATOM 1333 O O . VAL A 1 180 ? 22.663 6.750 -35.703 1.00 91.62 180 VAL A O 1
ATOM 1336 N N . CYS A 1 181 ? 21.576 7.747 -33.998 1.00 94.31 181 CYS A N 1
ATOM 1337 C CA . CYS A 1 181 ? 20.649 6.652 -33.749 1.00 94.31 181 CYS A CA 1
ATOM 1338 C C . CYS A 1 181 ? 19.314 6.960 -34.434 1.00 94.31 181 CYS A C 1
ATOM 1340 O O . CYS A 1 181 ? 18.746 8.036 -34.238 1.00 94.31 181 CYS A O 1
ATOM 1342 N N . ARG A 1 182 ? 18.832 6.043 -35.277 1.00 94.50 182 ARG A N 1
ATOM 1343 C CA . ARG A 1 182 ? 17.527 6.158 -35.936 1.00 94.50 182 ARG A CA 1
ATOM 1344 C C . ARG A 1 182 ? 16.791 4.833 -35.830 1.00 94.50 182 ARG A C 1
ATOM 1346 O O . ARG A 1 182 ? 17.276 3.836 -36.358 1.00 94.50 182 ARG A O 1
ATOM 1353 N N . GLU A 1 183 ? 15.637 4.843 -35.164 1.00 94.44 183 GLU A N 1
ATOM 1354 C CA . GLU A 1 183 ? 14.799 3.650 -34.950 1.00 94.44 183 GLU A CA 1
ATOM 1355 C C . GLU A 1 183 ? 15.594 2.482 -34.335 1.00 94.44 183 GLU A C 1
ATOM 1357 O O . GLU A 1 183 ? 15.427 1.321 -34.705 1.00 94.44 183 GLU A O 1
ATOM 1362 N N . GLY A 1 184 ? 16.521 2.801 -33.425 1.00 94.75 184 GLY A N 1
ATOM 1363 C CA . GLY A 1 184 ? 17.352 1.812 -32.735 1.00 94.75 184 GLY A CA 1
ATOM 1364 C C . GLY A 1 184 ? 18.497 1.248 -33.572 1.00 94.75 184 GLY A C 1
ATOM 1365 O O . GLY A 1 184 ? 19.056 0.210 -33.232 1.00 94.75 184 GLY A O 1
ATOM 1366 N N . LYS A 1 185 ? 18.858 1.906 -34.680 1.00 94.88 185 LYS A N 1
ATOM 1367 C CA . LYS A 1 185 ? 19.999 1.524 -35.517 1.00 94.88 185 LYS A CA 1
ATOM 1368 C C . LYS A 1 185 ? 20.996 2.665 -35.636 1.00 94.88 185 LYS A C 1
ATOM 1370 O O . LYS A 1 185 ? 20.631 3.794 -35.973 1.00 94.88 185 LYS A O 1
ATOM 1375 N N . CYS A 1 186 ? 22.269 2.344 -35.431 1.00 93.12 186 CYS A N 1
ATOM 1376 C CA . CYS A 1 186 ? 23.360 3.268 -35.696 1.00 93.12 186 CYS A CA 1
ATOM 1377 C C . CYS A 1 186 ? 23.501 3.497 -37.201 1.00 93.12 186 CYS A C 1
ATOM 1379 O O . CYS A 1 186 ? 23.757 2.570 -37.972 1.00 93.12 186 CYS A O 1
ATOM 1381 N N . VAL A 1 187 ? 23.356 4.750 -37.618 1.00 89.44 187 VAL A N 1
ATOM 1382 C CA . VAL A 1 187 ? 23.539 5.188 -39.000 1.00 89.44 187 VAL A CA 1
ATOM 1383 C C . VAL A 1 187 ? 24.579 6.302 -39.069 1.00 89.44 187 VAL A C 1
ATOM 1385 O O . VAL A 1 187 ? 24.826 7.035 -38.111 1.00 89.44 187 VAL A O 1
ATOM 1388 N N . HIS A 1 188 ? 25.195 6.444 -40.238 1.00 83.69 188 HIS A N 1
ATOM 1389 C CA . HIS A 1 188 ? 26.089 7.558 -40.521 1.00 83.69 188 HIS A CA 1
ATOM 1390 C C . HIS A 1 188 ? 25.257 8.811 -40.811 1.00 83.69 188 HIS A C 1
ATOM 1392 O O . HIS A 1 188 ? 24.446 8.805 -41.742 1.00 83.69 188 HIS A O 1
ATOM 1398 N N . GLY A 1 189 ? 25.455 9.887 -40.047 1.00 68.88 189 GLY A N 1
ATOM 1399 C CA . GLY A 1 189 ? 24.907 11.191 -40.410 1.00 68.88 189 GLY A CA 1
ATOM 1400 C C . GLY A 1 189 ? 25.472 11.643 -41.759 1.00 68.88 189 GLY A C 1
ATOM 1401 O O . GLY A 1 189 ? 26.681 11.562 -41.979 1.00 68.88 189 GLY A O 1
ATOM 1402 N N . LYS A 1 190 ? 24.607 12.096 -42.672 1.00 65.06 190 LYS A N 1
ATOM 1403 C CA . LYS A 1 190 ? 25.062 12.886 -43.824 1.00 65.06 190 LYS A CA 1
ATOM 1404 C C . LYS A 1 190 ? 25.430 14.285 -43.318 1.00 65.06 190 LYS A C 1
ATOM 1406 O O . LYS A 1 190 ? 24.757 14.783 -42.416 1.00 65.06 190 LYS A O 1
ATOM 1411 N N . TYR A 1 191 ? 26.501 14.858 -43.860 1.00 58.91 191 TYR A N 1
ATOM 1412 C CA . TYR A 1 191 ? 26.837 16.270 -43.660 1.00 58.91 191 TYR A CA 1
ATOM 1413 C C . TYR A 1 191 ? 25.872 17.172 -44.414 1.00 58.91 191 TYR A C 1
ATOM 1415 O O . TYR A 1 191 ? 25.413 16.736 -45.498 1.00 58.91 191 TYR A O 1
#

Secondary structure (DSSP, 8-state):
----------------------------SSS--EETTEE----BTEEEEEETTEEEEEEPTTEE-SS--TTTB--EETTSTTSSSSTT------TTEEEEEETTEEEEEETHHHHTGGGSTTEEEEEETTEEEEEEPTTEE-SSS-TTT---EETTT-TTSSSSTT-PPPP-TTT-PPEEEETTEEEEPP-

pLDDT: mean 82.14, std 18.89, range [34.97, 97.69]